Protein AF-0000000083322112 (afdb_homodimer)

Secondary structure (DSSP, 8-state):
----S-HHHHEEEEEE-HHHHHHHHHHHHHHHHHHTTT---EEEEETTTHHHHHHHHHHT--S--EEEEEEEEE-SSSSS--S-EEEEE---S--TT-EEEEEEEEESSSHHHHHHHHHHHHTT-SEEEEEEEEE--TT--S-----EEEEE--S--EEBTTB-BTTB-TT-SSEEEEPHHHHHHHH--/----S-HHHHEEEEEE-HHHHHHHHHHHHHHHHHHTTT---EEEEETTTHHHHHHHHHHT--S--EEEEEEEEE-SSSSS--S-EEEEE---S--TT-EEEEEEEEESSSHHHHHHHHHHHHTT-SEEEEEEEEE--TT--S-----EEEEE--S--EEBTTB-BTTB-TT-SSEEEEPHHHHHHHH--

InterPro domains:
  IPR000836 Phosphoribosyltransferase domain [PF00156] (18-165)
  IPR000836 Phosphoribosyltransferase domain [cd06223] (24-152)
  IPR005904 Hypoxanthine phosphoribosyl transferase [TIGR01203] (14-179)
  IPR029057 Phosphoribosyltransferase-like [G3DSA:3.40.50.2020] (2-189)
  IPR029057 Phosphoribosyltransferase-like [SSF53271] (11-183)
  IPR050408 Hypoxanthine-guanine phosphoribosyltransferase [PTHR43340] (6-183)

pLDDT: mean 91.1, std 14.71, range [27.58, 98.94]

Radius of gyration: 20.41 Å; Cα contacts (8 Å, |Δi|>4): 799; chains: 2; bounding box: 55×55×46 Å

Foldseek 3Di:
DCPPVPPVQWFPDFPWALVLLLVLLLVLQVVVLVVQPPFAAEEEEEPDQQPLSVVSNVVNHPDHYHYWYWYKDQDDDDPDSPLHIDTPGDTPDQQAQHHYEYEEAEDAQCSVVVVVQVVSVVSHHVYYAYEYAEYEDVNHNDPDDHPHYSDYDYPFDKAECRRHDVPDRPPHSGIGTTDPVNVVVVVVD/DCPPVDPVQWFPDFPWALVLLLVLLLVLQVVVLVVQPPFAAEEEEEPDQQPLSVVSNVVNHPDHYHYWYWYKDQDDDDPDSPLHIDTPGDTPDQQAQHHYEYEEAEDAQCSVVVVVQVVSVVSHHVYYAYEYAEYEDVNHNDPDDHPHYSDYDYPFDKAECRRHDVPDRPPHSGIGTTDPVNVVVVVVD

Solvent-accessible surface area (backbone atoms only — not comparable to full-atom values): 19947 Å² total; per-residue (Å²): 132,85,69,61,94,30,66,73,78,42,43,65,45,77,74,35,48,51,66,53,50,51,51,37,24,47,54,50,10,50,53,50,22,62,76,41,57,95,46,68,37,38,37,30,28,36,52,72,26,4,48,45,51,40,47,55,24,39,43,42,30,80,52,62,34,30,77,48,44,29,25,69,42,79,47,72,71,75,100,49,85,63,75,38,72,41,80,75,37,69,62,80,71,83,48,54,70,28,44,33,39,38,28,36,41,63,42,45,40,30,55,67,56,46,52,51,48,52,54,44,47,73,58,39,28,65,40,76,45,30,38,22,46,29,41,27,65,90,59,48,73,48,98,61,79,72,74,38,62,57,38,76,48,73,101,65,61,59,28,18,46,20,31,50,56,94,62,20,43,29,43,38,65,30,33,24,29,52,27,67,67,56,55,50,54,55,71,72,98,134,88,70,58,96,29,66,73,77,42,44,66,46,76,74,35,49,51,67,53,50,50,52,37,24,47,54,50,10,51,52,51,22,62,76,42,57,96,46,66,36,40,38,31,29,36,51,71,27,5,49,45,51,41,48,56,24,40,43,41,30,80,51,62,33,31,79,47,44,28,24,69,42,79,46,72,71,77,100,50,86,66,73,39,72,41,81,74,37,70,62,81,71,84,48,54,71,27,44,33,38,38,29,36,40,64,42,46,41,30,55,68,58,46,52,52,48,53,53,45,47,73,58,40,28,65,40,77,45,30,39,21,46,29,41,26,67,89,59,46,74,50,98,60,78,71,76,38,60,58,40,76,48,72,102,64,60,57,27,18,44,20,32,49,57,95,63,20,44,31,42,38,65,31,32,24,29,53,27,67,68,55,54,51,55,55,71,74,97

Organism: Lactobacillus gasseri (NCBI:txid1596)

Nearest PDB structures (foldseek):
  4rqb-assembly1_A  TM=9.508E-01  e=1.316E-24  Staphylococcus aureus subsp. aureus USA300_TCH1516
  3h83-assembly1_A  TM=9.398E-01  e=1.421E-23  Bacillus anthracis str. 'Ames Ancestor'
  2geb-assembly1_A  TM=9.514E-01  e=2.014E-23  Caldanaerobacter subterraneus subsp. tengcongensis
  3kb8-assembly1_A  TM=9.409E-01  e=3.813E-23  Bacillus anthracis str. 'Ames Ancestor'
  6d9q-assembly1_A  TM=9.432E-01  e=1.535E-22  Bacillus anthracis

Sequence (378 aa):
MQNSDNIDNIIDRVLFSQDDIEEICQRLGKQLTEDYAGKFPLVIGVLKGAVYFMTDLTRHMNVKMQNDFMDVSSYGDGFESSGKVRLDIDVQADVKDRDVLLVEDIVDTGHTLKFMKDLLNKRGAKSVKCCALLNKTERREDNVVVDYYGSKVENEFVVGYGLDYLNAYRNLPYVGVLKPEVIQANLNRMQNSDNIDNIIDRVLFSQDDIEEICQRLGKQLTEDYAGKFPLVIGVLKGAVYFMTDLTRHMNVKMQNDFMDVSSYGDGFESSGKVRLDIDVQADVKDRDVLLVEDIVDTGHTLKFMKDLLNKRGAKSVKCCALLNKTERREDNVVVDYYGSKVENEFVVGYGLDYLNAYRNLPYVGVLKPEVIQANLNR

Structure (mmCIF, N/CA/C/O backbone):
data_AF-0000000083322112-model_v1
#
loop_
_entity.id
_entity.type
_entity.pdbx_description
1 polymer 'Hypoxanthine phosphoribosyltransferase'
#
loop_
_atom_site.group_PDB
_atom_site.id
_atom_site.type_symbol
_atom_site.label_atom_id
_atom_site.label_alt_id
_atom_site.label_comp_id
_atom_site.label_asym_id
_atom_site.label_entity_id
_atom_site.label_seq_id
_atom_site.pdbx_PDB_ins_code
_atom_site.Cartn_x
_atom_site.Cartn_y
_atom_site.Cartn_z
_atom_site.occupancy
_atom_site.B_iso_or_equiv
_atom_site.auth_seq_id
_atom_site.auth_comp_id
_atom_site.auth_asym_id
_atom_site.auth_atom_id
_atom_site.pdbx_PDB_model_num
ATOM 1 N N . MET A 1 1 ? -8.906 -19.406 -24.703 1 27.58 1 MET A N 1
ATOM 2 C CA . MET A 1 1 ? -8.484 -19.719 -23.344 1 27.58 1 MET A CA 1
ATOM 3 C C . MET A 1 1 ? -9.461 -19.141 -22.312 1 27.58 1 MET A C 1
ATOM 5 O O . MET A 1 1 ? -9.797 -17.953 -22.375 1 27.58 1 MET A O 1
ATOM 9 N N . GLN A 1 2 ? -10.359 -19.891 -21.766 1 31.08 2 GLN A N 1
ATOM 10 C CA . GLN A 1 2 ? -11.617 -19.719 -21.047 1 31.08 2 GLN A CA 1
ATOM 11 C C . GLN A 1 2 ? -11.391 -18.953 -19.734 1 31.08 2 GLN A C 1
ATOM 13 O O . GLN A 1 2 ? -10.953 -19.531 -18.734 1 31.08 2 GLN A O 1
ATOM 18 N N . ASN A 1 3 ? -10.469 -18.016 -19.641 1 38.66 3 ASN A N 1
ATOM 19 C CA . ASN A 1 3 ? -10.188 -17.203 -18.469 1 38.66 3 ASN A CA 1
ATOM 20 C C . ASN A 1 3 ? -11.477 -16.812 -17.75 1 38.66 3 ASN A C 1
ATOM 22 O O . ASN A 1 3 ? -12.125 -15.828 -18.109 1 38.66 3 ASN A O 1
ATOM 26 N N . SER A 1 4 ? -12.312 -17.594 -17.438 1 38.5 4 SER A N 1
ATOM 27 C CA . SER A 1 4 ? -13.57 -17.656 -16.703 1 38.5 4 SER A CA 1
ATOM 28 C C . SER A 1 4 ? -13.516 -16.797 -15.445 1 38.5 4 SER A C 1
ATOM 30 O O . SER A 1 4 ? -14.547 -16.344 -14.945 1 38.5 4 SER A O 1
ATOM 32 N N . ASP A 1 5 ? -12.5 -16.938 -14.523 1 52 5 ASP A N 1
ATOM 33 C CA . ASP A 1 5 ? -12.969 -16.078 -13.445 1 52 5 ASP A CA 1
ATOM 34 C C . ASP A 1 5 ? -13.164 -14.641 -13.922 1 52 5 ASP A C 1
ATOM 36 O O . ASP A 1 5 ? -12.227 -13.844 -13.898 1 52 5 ASP A O 1
ATOM 40 N N . ASN A 1 6 ? -13.75 -14.562 -15.023 1 65.25 6 ASN A N 1
ATOM 41 C CA . ASN A 1 6 ? -14.039 -13.422 -15.883 1 65.25 6 ASN A CA 1
ATOM 42 C C . ASN A 1 6 ? -14.664 -12.273 -15.102 1 65.25 6 ASN A C 1
ATOM 44 O O . ASN A 1 6 ? -15.758 -12.414 -14.555 1 65.25 6 ASN A O 1
ATOM 48 N N . ILE A 1 7 ? -13.852 -11.422 -14.797 1 78.62 7 ILE A N 1
ATOM 49 C CA . ILE A 1 7 ? -14.289 -10.188 -14.156 1 78.62 7 ILE A CA 1
ATOM 50 C C . ILE A 1 7 ? -15.648 -9.773 -14.711 1 78.62 7 ILE A C 1
ATOM 52 O O . ILE A 1 7 ? -16.469 -9.211 -13.984 1 78.62 7 ILE A O 1
ATOM 56 N N . ASP A 1 8 ? -15.969 -10.18 -15.906 1 78.06 8 ASP A N 1
ATOM 57 C CA . ASP A 1 8 ? -17.234 -9.828 -16.547 1 78.06 8 ASP A CA 1
ATOM 58 C C . ASP A 1 8 ? -18.406 -10.539 -15.883 1 78.06 8 ASP A C 1
ATOM 60 O O . ASP A 1 8 ? -19.547 -10.086 -15.969 1 78.06 8 ASP A O 1
ATOM 64 N N . ASN A 1 9 ? -18.047 -11.602 -15.273 1 84.75 9 ASN A N 1
ATOM 65 C CA . ASN A 1 9 ? -19.109 -12.398 -14.664 1 84.75 9 ASN A CA 1
ATOM 66 C C . ASN A 1 9 ? -19.531 -11.836 -13.305 1 84.75 9 ASN A C 1
ATOM 68 O O . ASN A 1 9 ? -20.594 -12.172 -12.789 1 84.75 9 ASN A O 1
ATOM 72 N N . ILE A 1 10 ? -18.75 -10.961 -12.82 1 89.44 10 ILE A N 1
ATOM 73 C CA . ILE A 1 10 ? -19.094 -10.562 -11.461 1 89.44 10 ILE A CA 1
ATOM 74 C C . ILE A 1 10 ? -19.438 -9.07 -11.43 1 89.44 10 ILE A C 1
ATOM 76 O O . ILE A 1 10 ? -20.094 -8.602 -10.508 1 89.44 10 ILE A O 1
ATOM 80 N N . ILE A 1 11 ? -19.062 -8.32 -12.398 1 94.5 11 ILE A N 1
ATOM 81 C CA . ILE A 1 11 ? -19.219 -6.875 -12.398 1 94.5 11 ILE A CA 1
ATOM 82 C C . ILE A 1 11 ? -20.469 -6.496 -13.188 1 94.5 11 ILE A C 1
ATOM 84 O O . ILE A 1 11 ? -20.641 -6.926 -14.328 1 94.5 11 ILE A O 1
ATOM 88 N N . ASP A 1 12 ? -21.344 -5.746 -12.641 1 95.44 12 ASP A N 1
ATOM 89 C CA . ASP A 1 12 ? -22.547 -5.227 -13.289 1 95.44 12 ASP A CA 1
ATOM 90 C C . ASP A 1 12 ? -22.219 -4.016 -14.164 1 95.44 12 ASP A C 1
ATOM 92 O O . ASP A 1 12 ? -22.625 -3.953 -15.328 1 95.44 12 ASP A O 1
ATOM 96 N N . ARG A 1 13 ? -21.453 -3.051 -13.586 1 96.31 13 ARG A N 1
ATOM 97 C CA . ARG A 1 13 ? -21.031 -1.833 -14.273 1 96.31 13 ARG A CA 1
ATOM 98 C C . ARG A 1 13 ? -19.844 -1.189 -13.586 1 96.31 13 ARG A C 1
ATOM 100 O O . ARG A 1 13 ? -19.594 -1.436 -12.406 1 96.31 13 ARG A O 1
ATOM 107 N N . VAL A 1 14 ? -19.172 -0.369 -14.383 1 97.25 14 VAL A N 1
ATOM 108 C CA . VAL A 1 14 ? -18.109 0.448 -13.828 1 97.25 14 VAL A CA 1
ATOM 109 C C . VAL A 1 14 ? -18.688 1.702 -13.18 1 97.25 14 VAL A C 1
ATOM 111 O O . VAL A 1 14 ? -19.422 2.455 -13.828 1 97.25 14 VAL A O 1
ATOM 114 N N . LEU A 1 15 ? -18.484 1.872 -11.891 1 97.31 15 LEU A N 1
ATOM 115 C CA . LEU A 1 15 ? -18.953 3.053 -11.172 1 97.31 15 LEU A CA 1
ATOM 116 C C . LEU A 1 15 ? -17.953 4.203 -11.305 1 97.31 15 LEU A C 1
ATOM 118 O O . LEU A 1 15 ? -18.359 5.34 -11.57 1 97.31 15 LEU A O 1
ATOM 122 N N . PHE A 1 16 ? -16.641 4 -11.094 1 98.19 16 PHE A N 1
ATOM 123 C CA . PHE A 1 16 ? -15.555 4.941 -11.305 1 98.19 16 PHE A CA 1
ATOM 124 C C . PHE A 1 16 ? -14.477 4.32 -12.188 1 98.19 16 PHE A C 1
ATOM 126 O O . PHE A 1 16 ? -13.891 3.293 -11.828 1 98.19 16 PHE A O 1
ATOM 133 N N . SER A 1 17 ? -14.188 4.961 -13.312 1 98.31 17 SER A N 1
ATOM 134 C CA . SER A 1 17 ? -13.117 4.539 -14.203 1 98.31 17 SER A CA 1
ATOM 135 C C . SER A 1 17 ? -11.75 4.941 -13.656 1 98.31 17 SER A C 1
ATOM 137 O O . SER A 1 17 ? -11.664 5.676 -12.672 1 98.31 17 SER A O 1
ATOM 139 N N . GLN A 1 18 ? -10.711 4.441 -14.305 1 97.94 18 GLN A N 1
ATOM 140 C CA . GLN A 1 18 ? -9.359 4.859 -13.945 1 97.94 18 GLN A CA 1
ATOM 141 C C . GLN A 1 18 ? -9.211 6.375 -14.047 1 97.94 18 GLN A C 1
ATOM 143 O O . GLN A 1 18 ? -8.57 7 -13.188 1 97.94 18 GLN A O 1
ATOM 148 N N . ASP A 1 19 ? -9.805 6.934 -15.07 1 98.38 19 ASP A N 1
ATOM 149 C CA . ASP A 1 19 ? -9.742 8.375 -15.266 1 98.38 19 ASP A CA 1
ATOM 150 C C . ASP A 1 19 ? -10.492 9.117 -14.164 1 98.38 19 ASP A C 1
ATOM 152 O O . ASP A 1 19 ? -10.031 10.148 -13.672 1 98.38 19 ASP A O 1
ATOM 156 N N . ASP A 1 20 ? -11.68 8.617 -13.805 1 98.62 20 ASP A N 1
ATOM 157 C CA . ASP A 1 20 ? -12.438 9.203 -12.703 1 98.62 20 ASP A CA 1
ATOM 158 C C . ASP A 1 20 ? -11.617 9.227 -11.422 1 98.62 20 ASP A C 1
ATOM 160 O O . ASP A 1 20 ? -11.578 10.242 -10.719 1 98.62 20 ASP A O 1
ATOM 164 N N . ILE A 1 21 ? -10.977 8.141 -11.141 1 98.75 21 ILE A N 1
ATOM 165 C CA . ILE A 1 21 ? -10.195 7.984 -9.914 1 98.75 21 ILE A CA 1
ATOM 166 C C . ILE A 1 21 ? -9 8.938 -9.945 1 98.75 21 ILE A C 1
ATOM 168 O O . ILE A 1 21 ? -8.688 9.57 -8.93 1 98.75 21 ILE A O 1
ATOM 172 N N . GLU A 1 22 ? -8.375 9.016 -11.094 1 98.44 22 GLU A N 1
ATOM 173 C CA . GLU A 1 22 ? -7.262 9.945 -11.258 1 98.44 22 GLU A CA 1
ATOM 174 C C . GLU A 1 22 ? -7.699 11.383 -10.977 1 98.44 22 GLU A C 1
ATOM 176 O O . GLU A 1 22 ? -6.996 12.125 -10.281 1 98.44 22 GLU A O 1
ATOM 181 N N . GLU A 1 23 ? -8.828 11.773 -11.469 1 98.81 23 GLU A N 1
ATOM 182 C CA . GLU A 1 23 ? -9.352 13.117 -11.234 1 98.81 23 GLU A CA 1
ATOM 183 C C . GLU A 1 23 ? -9.625 13.352 -9.75 1 98.81 23 GLU A C 1
ATOM 185 O O . GLU A 1 23 ? -9.359 14.43 -9.227 1 98.81 23 GLU A O 1
ATOM 190 N N . ILE A 1 24 ? -10.188 12.367 -9.156 1 98.88 24 ILE A N 1
ATOM 191 C CA . ILE A 1 24 ? -10.453 12.438 -7.723 1 98.88 24 ILE A CA 1
ATOM 192 C C . ILE A 1 24 ? -9.148 12.648 -6.957 1 98.88 24 ILE A C 1
ATOM 194 O O . ILE A 1 24 ? -9.062 13.516 -6.09 1 98.88 24 ILE A O 1
ATOM 198 N N . CYS A 1 25 ? -8.125 11.883 -7.25 1 98.88 25 CYS A N 1
ATOM 199 C CA . CYS A 1 25 ? -6.84 11.961 -6.566 1 98.88 25 CYS A CA 1
ATOM 200 C C . CYS A 1 25 ? -6.18 13.32 -6.797 1 98.88 25 CYS A C 1
ATOM 202 O O . CYS A 1 25 ? -5.566 13.883 -5.887 1 98.88 25 CYS A O 1
ATOM 204 N N . GLN A 1 26 ? -6.328 13.836 -8.016 1 98.75 26 GLN A N 1
ATOM 205 C CA . GLN A 1 26 ? -5.781 15.156 -8.32 1 98.75 26 GLN A CA 1
ATOM 206 C C . GLN A 1 26 ? -6.461 16.234 -7.484 1 98.75 26 GLN A C 1
ATOM 208 O O . GLN A 1 26 ? -5.789 17.094 -6.895 1 98.75 26 GLN A O 1
ATOM 213 N N . ARG A 1 27 ? -7.758 16.188 -7.441 1 98.88 27 ARG A N 1
ATOM 214 C CA . ARG A 1 27 ? -8.531 17.172 -6.684 1 98.88 27 ARG A CA 1
ATOM 215 C C . ARG A 1 27 ? -8.18 17.125 -5.203 1 98.88 27 ARG A C 1
ATOM 217 O O . ARG A 1 27 ? -7.84 18.141 -4.602 1 98.88 27 ARG A O 1
ATOM 224 N N . LEU A 1 28 ? -8.211 15.945 -4.629 1 98.94 28 LEU A N 1
ATOM 225 C CA . LEU A 1 28 ? -7.926 15.766 -3.211 1 98.94 28 LEU A CA 1
ATOM 226 C C . LEU A 1 28 ? -6.465 16.078 -2.908 1 98.94 28 LEU A C 1
ATOM 228 O O . LEU A 1 28 ? -6.156 16.672 -1.873 1 98.94 28 LEU A O 1
ATOM 232 N N . GLY A 1 29 ? -5.586 15.617 -3.791 1 98.75 29 GLY A N 1
ATOM 233 C CA . GLY A 1 29 ? -4.172 15.914 -3.617 1 98.75 29 GLY A CA 1
ATOM 234 C C . GLY A 1 29 ? -3.875 17.391 -3.523 1 98.75 29 GLY A C 1
ATOM 235 O O . GLY A 1 29 ? -3.062 17.812 -2.697 1 98.75 29 GLY A O 1
ATOM 236 N N . LYS A 1 30 ? -4.504 18.156 -4.379 1 98.56 30 LYS A N 1
ATOM 237 C CA . LYS A 1 30 ? -4.348 19.609 -4.359 1 98.56 30 LYS A CA 1
ATOM 238 C C . LYS A 1 30 ? -4.855 20.203 -3.047 1 98.56 30 LYS A C 1
ATOM 240 O O . LYS A 1 30 ? -4.184 21.031 -2.432 1 98.56 30 LYS A O 1
ATOM 245 N N . GLN A 1 31 ? -6.012 19.766 -2.617 1 98.81 31 GLN A N 1
ATOM 246 C CA . GLN A 1 31 ? -6.594 20.25 -1.367 1 98.81 31 GLN A CA 1
ATOM 247 C C . GLN A 1 31 ? -5.695 19.922 -0.179 1 98.81 31 GLN A C 1
ATOM 249 O O . GLN A 1 31 ? -5.43 20.781 0.663 1 98.81 31 GLN A O 1
ATOM 254 N N . LEU A 1 32 ? -5.23 18.703 -0.115 1 98.88 32 LEU A N 1
ATOM 255 C CA . LEU A 1 32 ? -4.41 18.25 1.004 1 98.88 32 LEU A CA 1
ATOM 256 C C . LEU A 1 32 ? -3.035 18.906 0.976 1 98.88 32 LEU A C 1
ATOM 258 O O . LEU A 1 32 ? -2.438 19.156 2.025 1 98.88 32 LEU A O 1
ATOM 262 N N . THR A 1 33 ? -2.5 19.203 -0.268 1 98.56 33 THR A N 1
ATOM 263 C CA . THR A 1 33 ? -1.265 19.969 -0.392 1 98.56 33 THR A CA 1
ATOM 264 C C . THR A 1 33 ? -1.392 21.328 0.309 1 98.56 33 THR A C 1
ATOM 266 O O . THR A 1 33 ? -0.501 21.719 1.06 1 98.56 33 THR A O 1
ATOM 269 N N . GLU A 1 34 ? -2.484 21.953 0.079 1 98.5 34 GLU A N 1
ATOM 270 C CA . GLU A 1 34 ? -2.73 23.266 0.684 1 98.5 34 GLU A CA 1
ATOM 271 C C . GLU A 1 34 ? -2.914 23.141 2.195 1 98.5 34 GLU A C 1
ATOM 273 O O . GLU A 1 34 ? -2.312 23.891 2.959 1 98.5 34 GLU A O 1
ATOM 278 N N . ASP A 1 35 ? -3.697 22.219 2.652 1 98.62 35 ASP A N 1
ATOM 279 C CA . ASP A 1 35 ? -4.07 22.094 4.059 1 98.62 35 ASP A CA 1
ATOM 280 C C . ASP A 1 35 ? -2.871 21.688 4.91 1 98.62 35 ASP A C 1
ATOM 282 O O . ASP A 1 35 ? -2.795 22.047 6.09 1 98.62 35 ASP A O 1
ATOM 286 N N . TYR A 1 36 ? -1.938 20.938 4.297 1 98.38 36 TYR A N 1
ATOM 287 C CA . TYR A 1 36 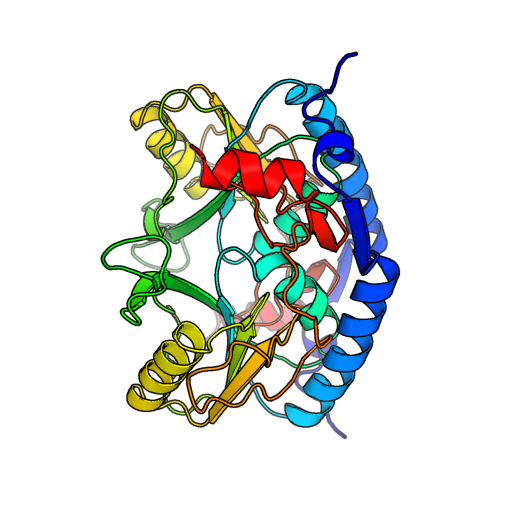? -0.809 20.438 5.078 1 98.38 36 TYR A CA 1
ATOM 288 C C . TYR A 1 36 ? 0.478 21.156 4.695 1 98.38 36 TYR A C 1
ATOM 290 O O . TYR A 1 36 ? 1.575 20.688 5.004 1 98.38 36 TYR A O 1
ATOM 298 N N . ALA A 1 37 ? 0.353 22.281 3.953 1 96.88 37 ALA A N 1
ATOM 299 C CA . ALA A 1 37 ? 1.52 23.078 3.59 1 96.88 37 ALA A CA 1
ATOM 300 C C . ALA A 1 37 ? 2.322 23.469 4.828 1 96.88 37 ALA A C 1
ATOM 302 O O . ALA A 1 37 ? 1.759 23.938 5.82 1 96.88 37 ALA A O 1
ATOM 303 N N . GLY A 1 38 ? 3.66 23.203 4.789 1 95.25 38 GLY A N 1
ATOM 304 C CA . GLY A 1 38 ? 4.547 23.578 5.875 1 95.25 38 GLY A CA 1
ATOM 305 C C . GLY A 1 38 ? 4.496 22.625 7.051 1 95.25 38 GLY A C 1
ATOM 306 O O . GLY A 1 38 ? 5.145 22.859 8.078 1 95.25 38 GLY A O 1
ATOM 307 N N . LYS A 1 39 ? 3.766 21.578 6.945 1 97.12 39 LYS A N 1
ATOM 308 C CA . LYS A 1 39 ? 3.668 20.578 7.992 1 97.12 39 LYS A CA 1
ATOM 309 C C . LYS A 1 39 ? 4.387 19.297 7.59 1 97.12 39 LYS A C 1
ATOM 311 O O . LYS A 1 39 ? 5.035 19.234 6.543 1 97.12 39 LYS A O 1
ATOM 316 N N . PHE A 1 40 ? 4.457 18.328 8.477 1 97.62 40 PHE A N 1
ATOM 317 C CA . PHE A 1 40 ? 5 17 8.242 1 97.62 40 PHE A CA 1
ATOM 318 C C . PHE A 1 40 ? 4.027 15.922 8.719 1 97.62 40 PHE A C 1
ATOM 320 O O . PHE A 1 40 ? 4.254 15.289 9.75 1 97.62 40 PHE A O 1
ATOM 327 N N . PRO A 1 41 ? 2.984 15.781 7.926 1 98.75 41 PRO A N 1
ATOM 328 C CA . PRO A 1 41 ? 1.933 14.867 8.383 1 98.75 41 PRO A CA 1
ATOM 329 C C . PRO A 1 41 ? 2.369 13.406 8.359 1 98.75 41 PRO A C 1
ATOM 331 O O . PRO A 1 41 ? 3.275 13.039 7.605 1 98.75 41 PRO A O 1
ATOM 334 N N . LEU A 1 42 ? 1.815 12.648 9.289 1 98.88 42 LEU A N 1
ATOM 335 C CA . LEU A 1 42 ? 1.834 11.188 9.234 1 98.88 42 LEU A CA 1
ATOM 336 C C . LEU A 1 42 ? 0.601 10.656 8.516 1 98.88 42 LEU A C 1
ATOM 338 O O . LEU A 1 42 ? -0.521 10.797 9.008 1 98.88 42 LEU A O 1
ATOM 342 N N . VAL A 1 43 ? 0.815 10.141 7.305 1 98.94 43 VAL A N 1
ATOM 343 C CA . VAL A 1 43 ? -0.279 9.602 6.504 1 98.94 43 VAL A CA 1
ATOM 344 C C . VAL A 1 43 ? -0.373 8.086 6.707 1 98.94 43 VAL A C 1
ATOM 346 O O . VAL A 1 43 ? 0.57 7.355 6.402 1 98.94 43 VAL A O 1
ATOM 349 N N . ILE A 1 44 ? -1.506 7.621 7.223 1 98.88 44 ILE A N 1
ATOM 350 C CA . ILE A 1 44 ? -1.68 6.219 7.574 1 98.88 44 ILE A CA 1
ATOM 351 C C . ILE A 1 44 ? -2.713 5.578 6.648 1 98.88 44 ILE A C 1
ATOM 353 O O . ILE A 1 44 ? -3.881 5.973 6.645 1 98.88 44 ILE A O 1
ATOM 357 N N . GLY A 1 45 ? -2.264 4.652 5.863 1 98.75 45 GLY A N 1
ATOM 358 C CA . GLY A 1 45 ? -3.178 3.869 5.047 1 98.75 45 GLY A CA 1
ATOM 359 C C . GLY A 1 45 ? -3.82 2.723 5.801 1 98.75 45 GLY A C 1
ATOM 360 O O . GLY A 1 45 ? -3.135 1.963 6.488 1 98.75 45 GLY A O 1
ATOM 361 N N . VAL A 1 46 ? -5.086 2.551 5.723 1 98.19 46 VAL A N 1
ATOM 362 C CA . VAL A 1 46 ? -5.793 1.465 6.395 1 98.19 46 VAL A CA 1
ATOM 363 C C . VAL A 1 46 ? -5.828 0.234 5.488 1 98.19 46 VAL A C 1
ATOM 365 O O . VAL A 1 46 ? -6.594 0.186 4.527 1 98.19 46 VAL A O 1
ATOM 368 N N . LEU A 1 47 ? -4.973 -0.715 5.801 1 97.12 47 LEU A N 1
ATOM 369 C CA . LEU A 1 47 ? -4.84 -1.941 5.02 1 97.12 47 LEU A CA 1
ATOM 370 C C . LEU A 1 47 ? -6.141 -2.732 5.027 1 97.12 47 LEU A C 1
ATOM 372 O O . LEU A 1 47 ? -6.895 -2.691 6 1 97.12 47 LEU A O 1
ATOM 376 N N . LYS A 1 48 ? -6.504 -3.389 4.027 1 96.94 48 LYS A N 1
ATOM 377 C CA . LYS A 1 48 ? -5.734 -3.564 2.799 1 96.94 48 LYS A CA 1
ATOM 378 C C . LYS A 1 48 ? -6.289 -2.695 1.673 1 96.94 48 LYS A C 1
ATOM 380 O O . LYS A 1 48 ? -5.562 -2.338 0.744 1 96.94 48 LYS A O 1
ATOM 385 N N . GLY A 1 49 ? -7.492 -2.27 1.879 1 97.31 49 GLY A N 1
ATOM 386 C CA . GLY A 1 49 ? -8.25 -1.694 0.777 1 97.31 49 GLY A CA 1
ATOM 387 C C . GLY A 1 49 ? -7.758 -0.317 0.371 1 97.31 49 GLY A C 1
ATOM 388 O O . GLY A 1 49 ? -7.875 0.069 -0.793 1 97.31 49 GLY 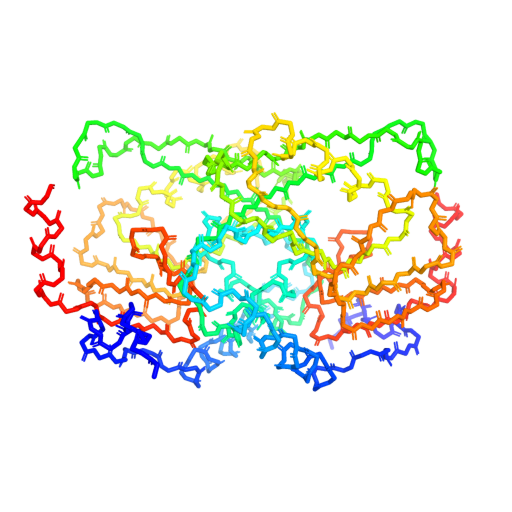A O 1
ATOM 389 N N . ALA A 1 50 ? -7.188 0.35 1.227 1 98.38 50 ALA A N 1
ATOM 390 C CA . ALA A 1 50 ? -6.91 1.766 0.998 1 98.38 50 ALA A CA 1
ATOM 391 C C . ALA A 1 50 ? -5.598 1.953 0.244 1 98.38 50 ALA A C 1
ATOM 393 O O . ALA A 1 50 ? -5.281 3.059 -0.2 1 98.38 50 ALA A O 1
ATOM 394 N N . VAL A 1 51 ? -4.836 0.899 0.023 1 98.69 51 VAL A N 1
ATOM 395 C CA . VAL A 1 51 ? -3.457 1.057 -0.434 1 98.69 51 VAL A CA 1
ATOM 396 C C . VAL A 1 51 ? -3.445 1.639 -1.846 1 98.69 51 VAL A C 1
ATOM 398 O O . VAL A 1 51 ? -2.6 2.475 -2.172 1 98.69 51 VAL A O 1
ATOM 401 N N . TYR A 1 52 ? -4.367 1.209 -2.729 1 98.81 52 TYR A N 1
ATOM 402 C CA . TYR A 1 52 ? -4.414 1.73 -4.09 1 98.81 52 TYR A CA 1
ATOM 403 C C . TYR A 1 52 ? -4.734 3.221 -4.09 1 98.81 52 TYR A C 1
ATOM 405 O O . TYR A 1 52 ? -4.059 4.004 -4.766 1 98.81 52 TYR A O 1
ATOM 413 N N . PHE A 1 53 ? -5.707 3.539 -3.283 1 98.94 53 PHE A N 1
ATOM 414 C CA . PHE A 1 53 ? -6.109 4.938 -3.174 1 98.94 53 PHE A CA 1
ATOM 415 C C . PHE A 1 53 ? -5.008 5.766 -2.521 1 98.94 53 PHE A C 1
ATOM 417 O O . PHE A 1 53 ? -4.695 6.867 -2.984 1 98.94 53 PHE A O 1
ATOM 424 N N . MET A 1 54 ? -4.414 5.293 -1.466 1 98.88 54 MET A N 1
ATOM 425 C CA . MET A 1 54 ? -3.383 6.027 -0.734 1 98.88 54 MET A CA 1
ATOM 426 C C . MET A 1 54 ? -2.207 6.367 -1.644 1 98.88 54 MET A C 1
ATOM 428 O O . MET A 1 54 ? -1.726 7.5 -1.644 1 98.88 54 MET A O 1
ATOM 432 N N . THR A 1 55 ? -1.722 5.379 -2.4 1 98.81 55 THR A N 1
ATOM 433 C CA . THR A 1 55 ? -0.536 5.605 -3.219 1 98.81 55 THR A CA 1
ATOM 434 C C . THR A 1 55 ? -0.835 6.602 -4.336 1 98.81 55 THR A C 1
ATOM 436 O O . THR A 1 55 ? -0.036 7.504 -4.605 1 98.81 55 THR A O 1
ATOM 439 N N . ASP A 1 56 ? -1.99 6.477 -4.988 1 98.75 56 ASP A N 1
ATOM 440 C CA . ASP A 1 56 ? -2.359 7.438 -6.023 1 98.75 56 ASP A CA 1
ATOM 441 C C . ASP A 1 56 ? -2.551 8.836 -5.434 1 98.75 56 ASP A C 1
ATOM 443 O O . ASP A 1 56 ? -2.088 9.82 -6.008 1 98.75 56 ASP A O 1
ATOM 447 N N . LEU A 1 57 ? -3.211 8.883 -4.309 1 98.88 57 LEU A N 1
ATOM 448 C CA . LEU A 1 57 ? -3.504 10.156 -3.664 1 98.88 57 LEU A CA 1
ATOM 449 C C . LEU A 1 57 ? -2.217 10.875 -3.275 1 98.88 57 LEU A C 1
ATOM 451 O O . LEU A 1 57 ? -2.025 12.047 -3.619 1 98.88 57 LEU A O 1
ATOM 455 N N . THR A 1 58 ? -1.345 10.195 -2.564 1 98.81 58 THR A N 1
ATOM 456 C CA . THR A 1 58 ? -0.189 10.844 -1.956 1 98.81 58 THR A CA 1
ATOM 457 C C . THR A 1 58 ? 0.805 11.289 -3.023 1 98.81 58 THR A C 1
ATOM 459 O O . THR A 1 58 ? 1.57 12.234 -2.811 1 98.81 58 THR A O 1
ATOM 462 N N . ARG A 1 59 ? 0.771 10.703 -4.199 1 98 59 ARG A N 1
ATOM 463 C CA . ARG A 1 59 ? 1.637 11.133 -5.289 1 98 59 ARG A CA 1
ATOM 464 C C . ARG A 1 59 ? 1.197 12.492 -5.828 1 98 59 ARG A C 1
ATOM 466 O O . ARG A 1 59 ? 1.971 13.18 -6.496 1 98 59 ARG A O 1
ATOM 473 N N . HIS A 1 60 ? -0.015 12.812 -5.555 1 98.38 60 HIS A N 1
ATOM 474 C CA . HIS A 1 60 ? -0.521 14.109 -5.973 1 98.38 60 HIS A CA 1
ATOM 475 C C . HIS A 1 60 ? -0.403 15.133 -4.848 1 98.38 60 HIS A C 1
ATOM 477 O O . HIS A 1 60 ? -0.769 16.297 -5.023 1 98.38 60 HIS A O 1
ATOM 483 N N . MET A 1 61 ? 0.068 14.719 -3.664 1 98.12 61 MET A N 1
ATOM 484 C CA . MET A 1 61 ? 0.31 15.633 -2.551 1 98.12 61 MET A CA 1
ATOM 485 C C . MET A 1 61 ? 1.732 16.188 -2.598 1 98.12 61 MET A C 1
ATOM 487 O O . MET A 1 61 ? 2.695 15.438 -2.395 1 98.12 61 MET A O 1
ATOM 491 N N . ASN A 1 62 ? 1.85 17.438 -2.832 1 96 62 ASN A N 1
ATOM 492 C CA . ASN A 1 62 ? 3.154 18.094 -2.787 1 96 62 ASN A CA 1
ATOM 493 C C . ASN A 1 62 ? 3.512 18.531 -1.372 1 96 62 ASN A C 1
ATOM 495 O O . ASN A 1 62 ? 3.609 19.734 -1.1 1 96 62 ASN A O 1
ATOM 499 N N . VAL A 1 63 ? 3.705 17.578 -0.468 1 96.25 63 VAL A N 1
ATOM 500 C CA . VAL A 1 63 ? 3.969 17.766 0.955 1 96.25 63 VAL A CA 1
ATOM 501 C C . VAL A 1 63 ? 4.961 16.703 1.439 1 96.25 63 VAL A C 1
ATOM 503 O O . VAL A 1 63 ? 4.844 15.531 1.086 1 96.25 63 VAL A O 1
ATOM 506 N N . LYS A 1 64 ? 6.059 17.141 2.109 1 96.25 64 LYS A N 1
ATOM 507 C CA . LYS A 1 64 ? 6.879 16.172 2.834 1 96.25 64 LYS A CA 1
ATOM 508 C C . LYS A 1 64 ? 6.055 15.422 3.881 1 96.25 64 LYS A C 1
ATOM 510 O O . LYS A 1 64 ? 5.348 16.047 4.676 1 96.25 64 LYS A O 1
ATOM 515 N N . MET A 1 65 ? 6.117 14.07 3.854 1 98.25 65 MET A N 1
ATOM 516 C CA . MET A 1 65 ? 5.258 13.297 4.746 1 98.25 65 MET A CA 1
ATOM 517 C C . MET A 1 65 ? 5.922 11.984 5.141 1 98.25 65 MET A C 1
ATOM 519 O O . MET A 1 65 ? 6.902 11.57 4.523 1 98.25 65 MET A O 1
ATOM 523 N N . GLN A 1 66 ? 5.484 11.438 6.223 1 98.44 66 GLN A N 1
ATOM 524 C CA . GLN A 1 66 ? 5.777 10.062 6.598 1 98.44 66 GLN A CA 1
ATOM 525 C C . GLN A 1 66 ? 4.57 9.156 6.352 1 98.44 66 GLN A C 1
ATOM 527 O O . GLN A 1 66 ? 3.436 9.539 6.641 1 98.44 66 GLN A O 1
ATOM 532 N N . ASN A 1 67 ? 4.805 8 5.727 1 98.62 67 ASN A N 1
ATOM 533 C CA . ASN A 1 67 ? 3.748 7.02 5.488 1 98.62 67 ASN A CA 1
ATOM 534 C C . ASN A 1 67 ? 3.799 5.883 6.504 1 98.62 67 ASN A C 1
ATOM 536 O O . ASN A 1 67 ? 4.883 5.449 6.906 1 98.62 67 ASN A O 1
ATOM 540 N N . ASP A 1 68 ? 2.688 5.418 6.906 1 98.62 68 ASP A N 1
ATOM 541 C CA . ASP A 1 68 ? 2.551 4.238 7.754 1 98.62 68 ASP A CA 1
ATOM 542 C C . ASP A 1 68 ? 1.236 3.514 7.48 1 98.62 68 ASP A C 1
ATOM 544 O O . ASP A 1 68 ? 0.475 3.91 6.594 1 98.62 68 ASP A O 1
ATOM 548 N N . PHE A 1 69 ? 1.045 2.404 8.164 1 98.62 69 PHE A N 1
ATOM 549 C CA . PHE A 1 69 ? -0.117 1.571 7.871 1 98.62 69 PHE A CA 1
ATOM 550 C C . PHE A 1 69 ? -0.715 1.012 9.156 1 98.62 69 PHE A C 1
ATOM 552 O O . PHE A 1 69 ? -0.01 0.841 10.156 1 98.62 69 PHE A O 1
ATOM 559 N N . MET A 1 70 ? -1.936 0.752 9.109 1 98.06 70 MET A N 1
ATOM 560 C CA . MET A 1 70 ? -2.621 0.003 10.156 1 98.06 70 MET A CA 1
ATOM 561 C C . MET A 1 70 ? -3.719 -0.877 9.57 1 98.06 70 MET A C 1
ATOM 563 O O . MET A 1 70 ? -4.09 -0.717 8.406 1 98.06 70 MET A O 1
ATOM 567 N N . ASP A 1 71 ? -4.105 -1.848 10.312 1 97.31 71 ASP A N 1
ATOM 568 C CA . ASP A 1 71 ? -5.195 -2.736 9.922 1 97.31 71 ASP A CA 1
ATOM 569 C C . ASP A 1 71 ? -6.137 -3 11.094 1 97.31 71 ASP A C 1
ATOM 571 O O . ASP A 1 71 ? -5.695 -3.332 12.195 1 97.31 71 ASP A O 1
ATOM 575 N N . VAL A 1 72 ? -7.371 -2.75 10.844 1 94.69 72 VAL A N 1
ATOM 576 C CA . VAL A 1 72 ? -8.43 -2.924 11.828 1 94.69 72 VAL A CA 1
ATOM 577 C C . VAL A 1 72 ? -9.516 -3.842 11.266 1 94.69 72 VAL A C 1
ATOM 579 O O . VAL A 1 72 ? -9.891 -3.725 10.102 1 94.69 72 VAL A O 1
ATOM 582 N N . SER A 1 73 ? -9.938 -4.766 12.062 1 89.81 73 SER A N 1
ATOM 583 C CA . SER A 1 73 ? -11 -5.672 11.641 1 89.81 73 SER A CA 1
ATOM 584 C C . SER A 1 73 ? -12.164 -5.656 12.617 1 89.81 73 SER A C 1
ATOM 586 O O . SER A 1 73 ? -11.984 -5.355 13.805 1 89.81 73 SER A O 1
ATOM 588 N N . SER A 1 74 ? -13.266 -5.902 12.047 1 80.81 74 SER A N 1
ATOM 589 C CA . SER A 1 74 ? -14.438 -6.055 12.914 1 80.81 74 SER A CA 1
ATOM 590 C C . SER A 1 74 ? -14.492 -7.453 13.516 1 80.81 74 SER A C 1
ATOM 592 O O . SER A 1 74 ? -14.117 -8.438 12.875 1 80.81 74 SER A O 1
ATOM 594 N N . TYR A 1 75 ? -14.477 -7.527 14.859 1 68.75 75 TYR A N 1
ATOM 595 C CA . TYR A 1 75 ? -14.648 -8.836 15.477 1 68.75 75 TYR A CA 1
ATOM 596 C C . TYR A 1 75 ? -15.984 -8.922 16.203 1 68.75 75 TYR A C 1
ATOM 598 O O . TYR A 1 75 ? -16.547 -7.902 16.609 1 68.75 75 TYR A O 1
ATOM 606 N N . GLY A 1 76 ? -16.578 -10.086 16.344 1 58.31 76 GLY A N 1
ATOM 607 C CA . GLY A 1 76 ? -17.859 -10.398 16.953 1 58.31 76 GLY A CA 1
ATOM 608 C C . GLY A 1 76 ? -18.766 -11.195 16.031 1 58.31 76 GLY A C 1
ATOM 609 O O . GLY A 1 76 ? -18.391 -11.516 14.898 1 58.31 76 GLY A O 1
ATOM 610 N N . ASP A 1 77 ? -19.938 -11.469 16.609 1 45.59 77 ASP A N 1
ATOM 611 C CA . ASP A 1 77 ? -20.938 -12.398 16.094 1 45.59 77 ASP A CA 1
ATOM 612 C C . ASP A 1 77 ? -21.484 -11.922 14.758 1 45.59 77 ASP A C 1
ATOM 614 O O . ASP A 1 77 ? -21.594 -10.719 14.516 1 45.59 77 ASP A O 1
ATOM 618 N N . GLY A 1 78 ? -21.859 -12.43 13.508 1 45.47 78 GLY A N 1
ATOM 619 C CA . GLY A 1 78 ? -22.531 -12.57 12.219 1 45.47 78 GLY A CA 1
ATOM 620 C C . GLY A 1 78 ? -22.234 -11.43 11.266 1 45.47 78 GLY A C 1
ATOM 621 O O . GLY A 1 78 ? -21.297 -10.656 11.492 1 45.47 78 GLY A O 1
ATOM 622 N N . PHE A 1 79 ? -22.875 -11.32 10.016 1 46.38 79 PHE A N 1
ATOM 623 C CA . PHE A 1 79 ? -22.984 -10.414 8.875 1 46.38 79 PHE A CA 1
ATOM 624 C C . PHE A 1 79 ? -23.141 -8.969 9.344 1 46.38 79 PHE A C 1
ATOM 626 O O . PHE A 1 79 ? -23.078 -8.039 8.531 1 46.38 79 PHE A O 1
ATOM 633 N N . GLU A 1 80 ? -23.453 -8.883 10.695 1 46.91 80 GLU A N 1
ATOM 634 C CA . GLU A 1 80 ? -23.75 -7.527 11.148 1 46.91 80 GLU A CA 1
ATOM 635 C C . GLU A 1 80 ? -22.578 -6.926 11.914 1 46.91 80 GLU A C 1
ATOM 637 O O . GLU A 1 80 ? -21.953 -7.602 12.734 1 46.91 80 GLU A O 1
ATOM 642 N N . SER A 1 81 ? -21.906 -5.941 11.43 1 55.16 81 SER A N 1
ATOM 643 C CA . SER A 1 81 ? -20.891 -5.176 12.148 1 55.16 81 SER A CA 1
ATOM 644 C C . SER A 1 81 ? -21.234 -5.07 13.633 1 55.16 81 SER A C 1
ATOM 646 O O . SER A 1 81 ? -22.328 -4.645 13.992 1 55.16 81 SER A O 1
ATOM 648 N N . SER A 1 82 ? -20.828 -6.023 14.57 1 55.88 82 SER A N 1
ATOM 649 C CA . SER A 1 82 ? -21.109 -6.043 16 1 55.88 82 SER A CA 1
ATOM 650 C C . SER A 1 82 ? -20.672 -4.75 16.672 1 55.88 82 SER A C 1
ATOM 652 O O . SER A 1 82 ? -20.938 -4.531 17.859 1 55.88 82 SER A O 1
ATOM 654 N N . GLY A 1 83 ? -20.078 -3.855 15.859 1 65.38 83 GLY A N 1
ATOM 655 C CA . GLY A 1 83 ? -19.578 -2.629 16.453 1 65.38 83 GLY A CA 1
ATOM 656 C C . GLY A 1 83 ? -18.25 -2.816 17.156 1 65.38 83 GLY A C 1
ATOM 657 O O . GLY A 1 83 ? -17.594 -1.84 17.547 1 65.38 83 GLY A O 1
ATOM 658 N N . LYS A 1 84 ? -17.844 -4.105 17.359 1 80.19 84 LYS A N 1
ATOM 659 C CA . LYS A 1 84 ? -16.562 -4.328 18 1 80.19 84 LYS A CA 1
ATOM 660 C C . LYS A 1 84 ? -15.43 -4.391 16.969 1 80.19 84 LYS A C 1
ATOM 662 O O . LYS A 1 84 ? -15.57 -5.039 15.93 1 80.19 84 LYS A O 1
ATOM 667 N N . VAL A 1 85 ? -14.336 -3.604 17.188 1 85.12 85 VAL A N 1
ATOM 668 C CA . VAL A 1 85 ? -13.211 -3.482 16.266 1 85.12 85 VAL A CA 1
ATOM 669 C C . VAL A 1 85 ? -11.914 -3.857 16.984 1 85.12 85 VAL A C 1
ATOM 671 O O . VAL A 1 85 ? -11.773 -3.613 18.188 1 85.12 85 VAL A O 1
ATOM 674 N N . ARG A 1 86 ? -11.148 -4.613 16.25 1 89.25 86 ARG A N 1
ATOM 675 C CA . ARG A 1 86 ? -9.844 -4.977 16.797 1 89.25 86 ARG A CA 1
ATOM 676 C C . ARG A 1 86 ? -8.719 -4.453 15.906 1 89.25 86 ARG A C 1
ATOM 678 O O . ARG A 1 86 ? -8.867 -4.387 14.688 1 89.25 86 ARG A O 1
ATOM 685 N N . LEU A 1 87 ? -7.648 -4.145 16.562 1 92.69 87 LEU A N 1
ATOM 686 C CA . LEU A 1 87 ? -6.438 -3.691 15.891 1 92.69 87 LEU A CA 1
ATOM 687 C C . LEU A 1 87 ? -5.582 -4.875 15.453 1 92.69 87 LEU A C 1
ATOM 689 O O . LEU A 1 87 ? -5 -5.566 16.297 1 92.69 87 LEU A O 1
ATOM 693 N N . ASP A 1 88 ? -5.465 -5.117 14.195 1 94.81 88 ASP A N 1
ATOM 694 C CA . ASP A 1 88 ? -4.699 -6.242 13.672 1 94.81 88 ASP A CA 1
ATOM 695 C C . ASP A 1 88 ? -3.25 -5.844 13.398 1 94.81 88 ASP A C 1
ATOM 697 O O . ASP A 1 88 ? -2.328 -6.629 13.625 1 94.81 88 ASP A O 1
ATOM 701 N N . ILE A 1 89 ? -3.023 -4.742 12.82 1 96.88 89 ILE A N 1
ATOM 702 C CA . ILE A 1 89 ? -1.719 -4.137 12.57 1 96.88 89 ILE A CA 1
ATOM 703 C C . ILE A 1 89 ? -1.694 -2.719 13.141 1 96.88 89 ILE A C 1
ATOM 705 O O . ILE A 1 89 ? -2.502 -1.873 12.742 1 96.88 89 ILE A O 1
ATOM 709 N N . ASP A 1 90 ? -0.778 -2.498 14.016 1 97 90 ASP A N 1
ATOM 710 C CA . ASP A 1 90 ? -0.662 -1.189 14.648 1 97 90 ASP A CA 1
ATOM 711 C C . ASP A 1 90 ? 0.27 -0.276 13.859 1 97 90 ASP A C 1
ATOM 713 O O . ASP A 1 90 ? 1.142 -0.752 13.125 1 97 90 ASP A O 1
ATOM 717 N N . VAL A 1 91 ? -0.001 0.984 13.984 1 97.75 91 VAL A N 1
ATOM 718 C CA . VAL A 1 91 ? 0.911 1.979 13.438 1 97.75 91 VAL A CA 1
ATOM 719 C C . VAL A 1 91 ? 2.266 1.884 14.133 1 97.75 91 VAL A C 1
ATOM 721 O O . VAL A 1 91 ? 2.332 1.721 15.352 1 97.75 91 VAL A O 1
ATOM 724 N N . GLN A 1 92 ? 3.309 1.998 13.383 1 96.38 92 GLN A N 1
ATOM 725 C CA . GLN A 1 92 ? 4.648 1.857 13.945 1 96.38 92 GLN A CA 1
ATOM 726 C C . GLN A 1 92 ? 5.223 3.215 14.344 1 96.38 92 GLN A C 1
ATOM 728 O O . GLN A 1 92 ? 5.992 3.312 15.297 1 96.38 92 GLN A O 1
ATOM 733 N N . ALA A 1 93 ? 4.883 4.273 13.641 1 97.31 93 ALA A N 1
ATOM 734 C CA . ALA A 1 93 ? 5.371 5.617 13.93 1 97.31 93 ALA A CA 1
ATOM 735 C C . ALA A 1 93 ? 4.793 6.145 15.242 1 97.31 93 ALA A C 1
ATOM 737 O O . ALA A 1 93 ? 3.678 5.789 15.617 1 97.31 93 ALA A O 1
ATOM 738 N N . ASP A 1 94 ? 5.523 6.969 15.961 1 97.75 94 ASP A N 1
ATOM 739 C CA . ASP A 1 94 ? 4.984 7.703 17.094 1 97.75 94 ASP A CA 1
ATOM 740 C C . ASP A 1 94 ? 4.008 8.781 16.641 1 97.75 94 ASP A C 1
ATOM 742 O O . ASP A 1 94 ? 4.371 9.664 15.859 1 97.75 94 ASP A O 1
ATOM 746 N N . VAL A 1 95 ? 2.828 8.711 17.172 1 98.62 95 VAL A N 1
ATOM 747 C CA . VAL A 1 95 ? 1.783 9.602 16.672 1 98.62 95 VAL A CA 1
ATOM 748 C C . VAL A 1 95 ? 1.694 10.836 17.562 1 98.62 95 VAL A C 1
ATOM 750 O O . VAL A 1 95 ? 0.983 11.789 17.25 1 98.62 95 VAL A O 1
ATOM 753 N N . LYS A 1 96 ? 2.4 10.852 18.672 1 98.75 96 LYS A N 1
ATOM 754 C CA . LYS A 1 96 ? 2.305 11.938 19.641 1 98.75 96 LYS A CA 1
ATOM 755 C C . LYS A 1 96 ? 2.656 13.281 19 1 98.75 96 LYS A C 1
ATOM 757 O O . LYS A 1 96 ? 3.688 13.406 18.328 1 98.75 96 LYS A O 1
ATOM 762 N N . ASP A 1 97 ? 1.811 14.273 19.141 1 98.69 97 ASP A N 1
ATOM 763 C CA . ASP A 1 97 ? 1.957 15.664 18.719 1 98.69 97 ASP A CA 1
ATOM 764 C C . ASP A 1 97 ? 2.062 15.773 17.188 1 98.69 97 ASP A C 1
ATOM 766 O O . ASP A 1 97 ? 2.58 16.766 16.672 1 98.69 97 ASP A O 1
ATOM 770 N N . ARG A 1 98 ? 1.632 14.719 16.438 1 98.62 98 ARG A N 1
ATOM 771 C CA . ARG A 1 98 ? 1.686 14.703 14.977 1 98.62 98 ARG A CA 1
ATOM 772 C C . ARG A 1 98 ? 0.318 15 14.375 1 98.62 98 ARG A C 1
ATOM 774 O O . ARG A 1 98 ? -0.713 14.68 14.969 1 98.62 98 ARG A O 1
ATOM 781 N N . ASP A 1 99 ? 0.315 15.688 13.227 1 98.88 99 ASP A N 1
ATOM 782 C CA . ASP A 1 99 ? -0.873 15.703 12.375 1 98.88 99 ASP A CA 1
ATOM 783 C C . ASP A 1 99 ? -1.015 14.391 11.609 1 98.88 99 ASP A C 1
ATOM 785 O O . ASP A 1 99 ? -0.148 14.039 10.805 1 98.88 99 ASP A O 1
ATOM 789 N N . VAL A 1 100 ? -2.127 13.711 11.875 1 98.94 100 VAL A N 1
ATOM 790 C CA . VAL A 1 100 ? -2.32 12.391 11.281 1 98.94 100 VAL A CA 1
ATOM 791 C C . VAL A 1 100 ? -3.445 12.445 10.25 1 98.94 100 VAL A C 1
ATOM 793 O O . VAL A 1 100 ? -4.496 13.047 10.508 1 98.94 100 VAL A O 1
ATOM 796 N N . LEU A 1 101 ? -3.199 11.969 9.078 1 98.94 101 LEU A N 1
ATOM 797 C CA . LEU A 1 101 ? -4.211 11.773 8.047 1 98.94 101 LEU A CA 1
ATOM 798 C C . LEU A 1 101 ? -4.457 10.281 7.812 1 98.94 101 LEU A C 1
ATOM 800 O O . LEU A 1 101 ? -3.562 9.57 7.348 1 98.94 101 LEU A O 1
ATOM 804 N N . LEU A 1 102 ? -5.645 9.812 8.18 1 98.88 102 LEU A N 1
ATOM 805 C CA . LEU A 1 102 ? -6.082 8.453 7.867 1 98.88 102 LEU A CA 1
ATOM 806 C C . LEU A 1 102 ? -6.617 8.367 6.441 1 98.88 102 LEU A C 1
ATOM 808 O O . LEU A 1 102 ? -7.426 9.203 6.027 1 98.88 102 LEU A O 1
ATOM 812 N N . VAL A 1 103 ? -6.129 7.438 5.656 1 98.94 103 VAL A N 1
ATOM 813 C CA . VAL A 1 103 ? -6.613 7.215 4.301 1 98.94 103 VAL A CA 1
ATOM 814 C C . VAL A 1 103 ? -7.398 5.902 4.242 1 98.94 103 VAL A C 1
ATOM 816 O O . VAL A 1 103 ? -6.875 4.844 4.586 1 98.94 103 VAL A O 1
ATOM 819 N N . GLU A 1 104 ? -8.656 5.938 3.834 1 98.38 104 GLU A N 1
ATOM 820 C CA . GLU A 1 104 ? -9.562 4.789 3.764 1 98.38 104 GLU A CA 1
ATOM 821 C C . GLU A 1 104 ? -10.109 4.605 2.352 1 98.38 104 GLU A C 1
ATOM 823 O O . GLU A 1 104 ? -10.227 5.57 1.595 1 98.38 104 GLU A O 1
ATOM 828 N N . ASP A 1 105 ? -10.414 3.373 2.025 1 98.12 105 ASP A N 1
ATOM 829 C CA . ASP A 1 105 ? -11.078 3.119 0.751 1 98.12 105 ASP A CA 1
ATOM 830 C C . ASP A 1 105 ? -12.555 3.504 0.818 1 98.12 105 ASP A C 1
ATOM 832 O O . ASP A 1 105 ? -13.062 4.188 -0.072 1 98.12 105 ASP A O 1
ATOM 836 N N . ILE A 1 106 ? -13.164 3.084 1.903 1 97 106 ILE A N 1
ATOM 837 C CA . ILE A 1 106 ? -14.594 3.35 2.02 1 97 106 ILE A CA 1
ATOM 838 C C . ILE A 1 106 ? -14.977 3.508 3.49 1 97 106 ILE A C 1
ATOM 840 O O . ILE A 1 106 ? -14.477 2.775 4.348 1 97 106 ILE A O 1
ATOM 844 N N . VAL A 1 107 ? -15.742 4.516 3.828 1 96.19 107 VAL A N 1
ATOM 845 C CA . VAL A 1 107 ? -16.359 4.668 5.141 1 96.19 107 VAL A CA 1
ATOM 846 C C . VAL A 1 107 ? -17.859 4.418 5.043 1 96.19 107 VAL A C 1
ATOM 848 O O . VAL A 1 107 ? -18.578 5.16 4.367 1 96.19 107 VAL A O 1
ATOM 851 N N . ASP A 1 108 ? -18.266 3.436 5.727 1 93.31 108 ASP A N 1
ATOM 852 C CA . ASP A 1 108 ? -19.656 3.014 5.672 1 93.31 108 ASP A CA 1
ATOM 853 C C . ASP A 1 108 ? -20.391 3.365 6.969 1 93.31 108 ASP A C 1
ATOM 855 O O . ASP A 1 108 ? -20.797 4.512 7.168 1 93.31 108 ASP A O 1
ATOM 859 N N . THR A 1 109 ? -20.344 2.496 7.98 1 90.12 109 THR A N 1
ATOM 860 C CA . THR A 1 109 ? -21.047 2.738 9.242 1 90.12 109 THR A CA 1
ATOM 861 C C . THR A 1 109 ? -20.266 3.727 10.109 1 90.12 109 THR A C 1
ATOM 863 O O . THR A 1 109 ? -20.828 4.367 10.992 1 90.12 109 THR A O 1
ATOM 866 N N . GLY A 1 110 ? -19 3.76 9.906 1 93.81 110 GLY A N 1
ATOM 867 C CA . GLY A 1 110 ? -18.172 4.688 10.648 1 93.81 110 GLY A CA 1
ATOM 868 C C . GLY A 1 110 ? -17.547 4.066 11.883 1 93.81 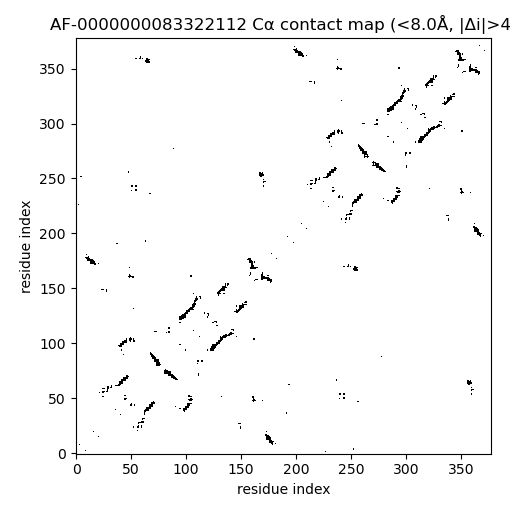110 GLY A C 1
ATOM 869 O O . GLY A 1 110 ? -16.719 4.699 12.555 1 93.81 110 GLY A O 1
ATOM 870 N N . HIS A 1 111 ? -17.812 2.824 12.18 1 92.88 111 HIS A N 1
ATOM 871 C CA . HIS A 1 111 ? -17.312 2.174 13.383 1 92.88 111 HIS A CA 1
ATOM 872 C C . HIS A 1 111 ? -15.789 2.105 13.383 1 92.88 111 HIS A C 1
ATOM 874 O O . HIS A 1 111 ? -15.148 2.477 14.367 1 92.88 111 HIS A O 1
ATOM 880 N N . THR A 1 112 ? -15.242 1.693 12.258 1 93.62 112 THR A N 1
ATOM 881 C CA . THR A 1 112 ? -13.797 1.542 12.148 1 93.62 112 THR A CA 1
ATOM 882 C C . THR A 1 112 ? -13.102 2.895 12.273 1 93.62 112 THR A C 1
ATOM 884 O O . THR A 1 112 ? -12.125 3.031 13.016 1 93.62 112 THR A O 1
ATOM 887 N N . LEU A 1 113 ? -13.68 3.836 11.617 1 96.44 113 LEU A N 1
ATOM 888 C CA . LEU A 1 113 ? -13.086 5.168 11.641 1 96.44 113 LEU A CA 1
ATOM 889 C C . LEU A 1 113 ? -13.109 5.75 13.055 1 96.44 113 LEU A C 1
ATOM 891 O O . LEU A 1 113 ? -12.109 6.309 13.516 1 96.44 113 LEU A O 1
ATOM 895 N N . LYS A 1 114 ? -14.219 5.621 13.695 1 95.94 114 LYS A N 1
ATOM 896 C CA . LYS A 1 114 ? -14.344 6.117 15.07 1 95.94 114 LYS A CA 1
ATOM 897 C C . LYS A 1 114 ? -13.297 5.48 15.977 1 95.94 114 LYS A C 1
ATOM 899 O O . LYS A 1 114 ? -12.625 6.176 16.75 1 95.94 114 LYS A O 1
ATOM 904 N N . PHE A 1 115 ? -13.172 4.18 15.852 1 95.81 115 PHE A N 1
ATOM 905 C CA . PHE A 1 115 ? -12.195 3.438 16.641 1 95.81 115 PHE A CA 1
ATOM 906 C C . PHE A 1 115 ? -10.789 3.98 16.406 1 95.81 115 PHE A C 1
ATOM 908 O O . PHE A 1 115 ? -10.062 4.254 17.375 1 95.81 115 PHE A O 1
ATOM 915 N N . MET A 1 116 ? -10.383 4.191 15.156 1 97.81 116 MET A N 1
ATOM 916 C CA . MET A 1 116 ? -9.031 4.629 14.82 1 97.81 116 MET A CA 1
ATOM 917 C C . MET A 1 116 ? -8.789 6.059 15.289 1 97.81 116 MET A C 1
ATOM 919 O O . MET A 1 116 ? -7.734 6.359 15.852 1 97.81 116 MET A O 1
ATOM 923 N N . LYS A 1 117 ? -9.727 6.93 15.055 1 98 117 LYS A N 1
ATOM 924 C CA . LYS A 1 117 ? -9.578 8.312 15.508 1 98 117 LYS A CA 1
ATOM 925 C C . LYS A 1 117 ? -9.422 8.383 17.031 1 98 117 LYS A C 1
ATOM 927 O O . LYS A 1 117 ? -8.539 9.078 17.531 1 98 117 LYS A O 1
ATOM 932 N N . ASP A 1 118 ? -10.32 7.641 17.766 1 97.31 118 ASP A N 1
ATOM 933 C CA . ASP A 1 118 ? -10.258 7.625 19.234 1 97.31 118 ASP A CA 1
ATOM 934 C C . ASP A 1 118 ? -8.898 7.109 19.719 1 97.31 118 ASP A C 1
ATOM 936 O O . ASP A 1 118 ? -8.297 7.691 20.609 1 97.31 118 ASP A O 1
ATOM 940 N N . LEU A 1 119 ? -8.461 6.016 19.125 1 97.69 119 LEU A N 1
ATOM 941 C CA . LEU A 1 119 ? -7.191 5.398 19.484 1 97.69 119 LEU A CA 1
ATOM 942 C C . LEU A 1 119 ? -6.039 6.379 19.297 1 97.69 119 LEU A C 1
ATOM 944 O O . LEU A 1 119 ? -5.227 6.562 20.203 1 97.69 119 LEU A O 1
ATOM 948 N N . LEU A 1 120 ? -5.934 7.031 18.141 1 98.62 120 LEU A N 1
ATOM 949 C CA . LEU A 1 120 ? -4.816 7.91 17.812 1 98.62 120 LEU A CA 1
ATOM 950 C C . LEU A 1 120 ? -4.863 9.188 18.641 1 98.62 120 LEU A C 1
ATOM 952 O O . LEU A 1 120 ? -3.82 9.711 19.031 1 98.62 120 LEU A O 1
ATOM 956 N N . ASN A 1 121 ? -6.062 9.656 18.875 1 98.56 121 ASN A N 1
ATOM 957 C CA . ASN A 1 121 ? -6.211 10.797 19.766 1 98.56 121 ASN A CA 1
ATOM 958 C C . ASN A 1 121 ? -5.738 10.477 21.172 1 98.56 121 ASN A C 1
ATOM 960 O O . ASN A 1 121 ? -5.035 11.273 21.797 1 98.56 121 ASN A O 1
ATOM 964 N N . LYS A 1 122 ? -6.16 9.367 21.641 1 98.38 122 LYS A N 1
ATOM 965 C CA . LYS A 1 122 ? -5.758 8.93 22.984 1 98.38 122 LYS A CA 1
ATOM 966 C C . LYS A 1 122 ? -4.238 8.812 23.094 1 98.38 122 LYS A C 1
ATOM 968 O O . LYS A 1 122 ? -3.664 9.055 24.156 1 98.38 122 LYS A O 1
ATOM 973 N N . ARG A 1 123 ? -3.619 8.531 22 1 98.44 123 ARG A N 1
ATOM 974 C CA . ARG A 1 123 ? -2.172 8.344 21.984 1 98.44 123 ARG A CA 1
ATOM 975 C C . ARG A 1 123 ? -1.45 9.68 21.812 1 98.44 123 ARG A C 1
ATOM 977 O O . ARG A 1 123 ? -0.222 9.719 21.719 1 98.44 123 ARG A O 1
ATOM 984 N N . GLY A 1 124 ? -2.154 10.766 21.672 1 98.69 124 GLY A N 1
ATOM 985 C CA . GLY A 1 124 ? -1.558 12.086 21.781 1 98.69 124 GLY A CA 1
ATOM 986 C C . GLY A 1 124 ? -1.376 12.766 20.438 1 98.69 124 GLY A C 1
ATOM 987 O O . GLY A 1 124 ? -0.623 13.742 20.328 1 98.69 124 GLY A O 1
ATOM 988 N N . ALA A 1 125 ? -2.037 12.289 19.391 1 98.88 125 ALA A N 1
ATOM 989 C CA . ALA A 1 125 ? -1.978 12.969 18.094 1 98.88 125 ALA A CA 1
ATOM 990 C C . ALA A 1 125 ? -2.451 14.414 18.219 1 98.88 125 ALA A C 1
ATOM 992 O O . ALA A 1 125 ? -3.4 14.703 18.953 1 98.88 125 ALA A O 1
ATOM 993 N N . LYS A 1 126 ? -1.734 15.328 17.516 1 98.81 126 LYS A N 1
ATOM 994 C CA . LYS A 1 126 ? -2.139 16.734 17.484 1 98.81 126 LYS A CA 1
ATOM 995 C C . LYS A 1 126 ? -3.471 16.906 16.766 1 98.81 126 LYS A C 1
ATOM 997 O O . LYS A 1 126 ? -4.32 17.688 17.188 1 98.81 126 LYS A O 1
ATOM 1002 N N . SER A 1 127 ? -3.678 16.219 15.68 1 98.81 127 SER A N 1
ATOM 1003 C CA . SER A 1 127 ? -4.918 16.156 14.914 1 98.81 127 SER A CA 1
ATOM 1004 C C . SER A 1 127 ? -5.066 14.82 14.203 1 98.81 127 SER A C 1
ATOM 1006 O O . SER A 1 127 ? -4.07 14.164 13.883 1 98.81 127 SER A O 1
ATOM 1008 N N . VAL A 1 128 ? -6.277 14.383 14.023 1 98.81 128 VAL A N 1
ATOM 1009 C CA . VAL A 1 128 ? -6.578 13.18 13.242 1 98.81 128 VAL A CA 1
ATOM 1010 C C . VAL A 1 128 ? -7.711 13.477 12.266 1 98.81 128 VAL A C 1
ATOM 1012 O O . VAL A 1 128 ? -8.844 13.742 12.672 1 98.81 128 VAL A O 1
ATOM 1015 N N . LYS A 1 129 ? -7.406 13.484 10.977 1 98.88 129 LYS A N 1
ATOM 1016 C CA . LYS A 1 129 ? -8.391 13.648 9.914 1 98.88 129 LYS A CA 1
ATOM 1017 C C . LYS A 1 129 ? -8.469 12.406 9.031 1 98.88 129 LYS A C 1
ATOM 1019 O O . LYS A 1 129 ? -7.578 11.555 9.078 1 98.88 129 LYS A O 1
ATOM 1024 N N . CYS A 1 130 ? -9.539 12.336 8.289 1 98.81 130 CYS A N 1
ATOM 1025 C CA . CYS A 1 130 ? -9.734 11.172 7.43 1 98.81 130 CYS A CA 1
ATOM 1026 C C . CYS A 1 130 ? -10.008 11.602 5.992 1 98.81 130 CYS A C 1
ATOM 1028 O O . CYS A 1 130 ? -10.773 12.531 5.75 1 98.81 130 CYS A O 1
ATOM 1030 N N . CYS A 1 131 ? -9.32 11.008 5.039 1 98.94 131 CYS A N 1
ATOM 1031 C CA . CYS A 1 131 ? -9.594 11.078 3.609 1 98.94 131 CYS A CA 1
ATOM 1032 C C . CYS A 1 131 ? -10.031 9.719 3.072 1 98.94 131 CYS A C 1
ATOM 1034 O O . CYS A 1 131 ? -9.266 8.758 3.1 1 98.94 131 CYS A O 1
ATOM 1036 N N . ALA A 1 132 ? -11.242 9.617 2.609 1 98.81 132 ALA A N 1
ATOM 1037 C CA . ALA A 1 132 ? -11.773 8.359 2.082 1 98.81 132 ALA A CA 1
ATOM 1038 C C . ALA A 1 132 ? -12.062 8.477 0.586 1 98.81 132 ALA A C 1
ATOM 1040 O O . ALA A 1 132 ? -12.508 9.516 0.109 1 98.81 132 ALA A O 1
ATOM 1041 N N . LEU A 1 133 ? -11.812 7.359 -0.146 1 98.81 133 LEU A N 1
ATOM 1042 C CA . LEU A 1 133 ? -12.227 7.355 -1.545 1 98.81 133 LEU A CA 1
ATOM 1043 C C . LEU A 1 133 ? -13.742 7.453 -1.663 1 98.81 133 LEU A C 1
ATOM 1045 O O . LEU A 1 133 ? -14.266 8.312 -2.375 1 98.81 133 LEU A O 1
ATOM 1049 N N . LEU A 1 134 ? -14.43 6.566 -0.929 1 98.25 134 LEU A N 1
ATOM 1050 C CA . LEU A 1 134 ? -15.883 6.508 -0.974 1 98.25 134 LEU A CA 1
ATOM 1051 C C . LEU A 1 134 ? -16.484 6.809 0.396 1 98.25 134 LEU A C 1
ATOM 1053 O O . LEU A 1 134 ? -16.094 6.203 1.396 1 98.25 134 LEU A O 1
ATOM 1057 N N . ASN A 1 135 ? -17.375 7.727 0.448 1 97.06 135 ASN A N 1
ATOM 1058 C CA . ASN A 1 135 ? -18.109 8.117 1.65 1 97.06 135 ASN A CA 1
ATOM 1059 C C . ASN A 1 135 ? -19.578 7.719 1.562 1 97.06 135 ASN A C 1
ATOM 1061 O O . ASN A 1 135 ? -20.359 8.359 0.852 1 97.06 135 ASN A O 1
ATOM 1065 N N . LYS A 1 136 ? -19.922 6.609 2.268 1 93.25 136 LYS A N 1
ATOM 1066 C CA . LYS A 1 136 ? -21.297 6.152 2.33 1 93.25 136 LYS A CA 1
ATOM 1067 C C . LYS A 1 136 ? -22 6.695 3.568 1 93.25 136 LYS A C 1
ATOM 1069 O O . LYS A 1 136 ? -21.766 6.227 4.684 1 93.25 136 LYS A O 1
ATOM 1074 N N . THR A 1 137 ? -22.922 7.543 3.375 1 88.19 137 THR A N 1
ATOM 1075 C CA . THR A 1 137 ? -23.5 8.195 4.539 1 88.19 137 THR A CA 1
ATOM 1076 C C . THR A 1 137 ? -24.828 7.547 4.914 1 88.19 137 THR A C 1
ATOM 1078 O O . THR A 1 137 ? -25.328 7.723 6.035 1 88.19 137 THR A O 1
ATOM 1081 N N . GLU A 1 138 ? -25.391 6.812 4.043 1 85.81 138 GLU A N 1
ATOM 1082 C CA . GLU A 1 138 ? -26.734 6.262 4.262 1 85.81 138 GLU A CA 1
ATOM 1083 C C . GLU A 1 138 ? -26.734 5.27 5.422 1 85.81 138 GLU A C 1
ATOM 1085 O O . GLU A 1 138 ? -27.734 5.137 6.133 1 85.81 138 GLU A O 1
ATOM 1090 N N . ARG A 1 139 ? -25.594 4.625 5.625 1 83.19 139 ARG A N 1
ATOM 1091 C CA . ARG A 1 139 ? -25.531 3.596 6.66 1 83.19 139 ARG A CA 1
ATOM 1092 C C . ARG A 1 139 ? -24.719 4.074 7.855 1 83.19 139 ARG A C 1
ATOM 1094 O O . ARG A 1 139 ? -24.266 3.268 8.664 1 83.19 139 ARG A O 1
ATOM 1101 N N . ARG A 1 140 ? -24.5 5.352 7.969 1 88.5 140 ARG A N 1
ATOM 1102 C CA . ARG A 1 140 ? -23.688 5.906 9.047 1 88.5 140 ARG A CA 1
ATOM 1103 C C . ARG A 1 140 ? -24.375 5.727 10.398 1 88.5 140 ARG A C 1
ATOM 1105 O O . ARG A 1 140 ? -25.547 6.094 10.562 1 88.5 140 ARG A O 1
ATOM 1112 N N . GLU A 1 141 ? -23.625 5.199 11.305 1 86.25 141 GLU A N 1
ATOM 1113 C CA . GLU A 1 141 ? -24.156 4.969 12.641 1 86.25 141 GLU A CA 1
ATOM 1114 C C . GLU A 1 141 ? -23.438 5.816 13.688 1 86.25 141 GLU A C 1
ATOM 1116 O O . GLU A 1 141 ? -24.016 6.184 14.703 1 86.25 141 GLU A O 1
ATOM 1121 N N . ASP A 1 142 ? -22.203 6.023 13.438 1 86.12 142 ASP A N 1
ATOM 1122 C CA . ASP A 1 142 ? -21.391 6.77 14.391 1 86.12 142 ASP A CA 1
ATOM 1123 C C . ASP A 1 142 ? -21.281 8.234 13.977 1 86.12 142 ASP A C 1
ATOM 1125 O O . ASP A 1 142 ? -21.344 8.562 12.789 1 86.12 142 ASP A O 1
ATOM 1129 N N . ASN A 1 143 ? -21.094 9.039 14.984 1 88.38 143 ASN A N 1
ATOM 1130 C CA . ASN A 1 143 ? -20.812 10.445 14.727 1 88.38 143 ASN A CA 1
ATOM 1131 C C . ASN A 1 143 ? -19.344 10.68 14.43 1 88.38 143 ASN A C 1
ATOM 1133 O O . ASN A 1 143 ? -18.578 11.102 15.305 1 88.38 143 ASN A O 1
ATOM 1137 N N . VAL A 1 144 ? -18.969 10.383 13.195 1 92.94 144 VAL A N 1
ATOM 1138 C CA . VAL A 1 144 ? -17.594 10.594 12.766 1 92.94 144 VAL A CA 1
ATOM 1139 C C . VAL A 1 144 ? -17.562 11.438 11.492 1 92.94 144 VAL A C 1
ATOM 1141 O O . VAL A 1 144 ? -18.453 11.312 10.641 1 92.94 144 VAL A O 1
ATOM 1144 N N . VAL A 1 145 ? -16.625 12.242 11.406 1 94.31 145 VAL A N 1
ATOM 1145 C CA . VAL A 1 145 ? -16.484 13.141 10.273 1 94.31 145 VAL A CA 1
ATOM 1146 C C . VAL A 1 145 ? -15.461 12.57 9.289 1 94.31 145 VAL A C 1
ATOM 1148 O O . VAL A 1 145 ? -14.359 12.172 9.688 1 94.31 145 VAL A O 1
ATOM 1151 N N . VAL A 1 146 ? -15.836 12.469 8.078 1 97.69 146 VAL A N 1
ATOM 1152 C CA . VAL A 1 146 ? -14.914 12.266 6.969 1 97.69 146 VAL A CA 1
ATOM 1153 C C . VAL A 1 146 ? -14.523 13.609 6.367 1 97.69 146 VAL A C 1
ATOM 1155 O O . VAL A 1 146 ? -15.32 14.25 5.676 1 97.69 146 VAL A O 1
ATOM 1158 N N . ASP A 1 147 ? -13.305 14.016 6.641 1 98.56 147 ASP A N 1
ATOM 1159 C CA . ASP A 1 147 ? -12.867 15.383 6.348 1 98.56 147 ASP A CA 1
ATOM 1160 C C . ASP A 1 147 ? -12.734 15.594 4.84 1 98.56 147 ASP A C 1
ATOM 1162 O O . ASP A 1 147 ? -13.016 16.688 4.34 1 98.56 147 ASP A O 1
ATOM 1166 N N . TYR A 1 148 ? -12.211 14.617 4.102 1 98.75 148 TYR A N 1
ATOM 1167 C CA . TYR A 1 148 ? -12.047 14.609 2.654 1 98.75 148 TYR A CA 1
ATOM 1168 C C . TYR A 1 148 ? -12.594 13.32 2.051 1 98.75 148 TYR A C 1
ATOM 1170 O O . TYR A 1 148 ? -12.438 12.242 2.631 1 98.75 148 TYR A O 1
ATOM 1178 N N . TYR A 1 149 ? -13.219 13.445 0.887 1 98.62 149 TYR A N 1
ATOM 1179 C CA . TYR A 1 149 ? -13.641 12.219 0.228 1 98.62 149 TYR A CA 1
ATOM 1180 C C . TYR A 1 149 ? -13.664 12.391 -1.286 1 98.62 149 TYR A C 1
ATOM 1182 O O . TYR A 1 149 ? -13.766 13.516 -1.787 1 98.62 149 TYR A O 1
ATOM 1190 N N . GLY A 1 150 ? -13.445 11.281 -1.953 1 98.69 150 GLY A N 1
ATOM 1191 C CA . GLY A 1 150 ? -13.547 11.289 -3.404 1 98.69 150 GLY A CA 1
ATOM 1192 C C . GLY A 1 150 ? -14.961 11.492 -3.902 1 98.69 150 GLY A C 1
ATOM 1193 O O . GLY A 1 150 ? -15.242 12.453 -4.625 1 98.69 150 GLY A O 1
ATOM 1194 N N . SER A 1 151 ? -15.844 10.547 -3.422 1 97.75 151 SER A N 1
ATOM 1195 C CA . SER A 1 151 ? -17.234 10.609 -3.855 1 97.75 151 SER A CA 1
ATOM 1196 C C . SER A 1 151 ? -18.172 9.992 -2.816 1 97.75 151 SER A C 1
ATOM 1198 O O . SER A 1 151 ? -17.766 9.109 -2.059 1 97.75 151 SER A O 1
ATOM 1200 N N . LYS A 1 152 ? -19.344 10.477 -2.832 1 95.44 152 LYS A N 1
ATOM 1201 C CA . LYS A 1 152 ? -20.406 9.773 -2.135 1 95.44 152 LYS A CA 1
ATOM 1202 C C . LYS A 1 152 ? -20.969 8.641 -2.992 1 95.44 152 LYS A C 1
ATOM 1204 O O . LYS A 1 152 ? -21.016 8.75 -4.219 1 95.44 152 LYS A O 1
ATOM 1209 N N . VAL A 1 153 ? -21.234 7.582 -2.383 1 92.44 153 VAL A N 1
ATOM 1210 C CA . VAL A 1 153 ? -21.812 6.453 -3.113 1 92.44 153 VAL A CA 1
ATOM 1211 C C . VAL A 1 153 ? -23.031 5.918 -2.367 1 92.44 153 VAL A C 1
ATOM 1213 O O . VAL A 1 153 ? -23.078 5.961 -1.136 1 92.44 153 VAL A O 1
ATOM 1216 N N . GLU A 1 154 ? -23.969 5.445 -3.152 1 88.62 154 GLU A N 1
ATOM 1217 C CA . GLU A 1 154 ? -25.172 4.828 -2.584 1 88.62 154 GLU A CA 1
ATOM 1218 C C . GLU A 1 154 ? -24.859 3.445 -2.014 1 88.62 154 GLU A C 1
ATOM 1220 O O . GLU A 1 154 ? -23.703 3.014 -2.014 1 88.62 154 GLU A O 1
ATOM 1225 N N . ASN A 1 155 ? -25.844 2.832 -1.454 1 87 155 ASN A N 1
ATOM 1226 C CA . ASN A 1 155 ? -25.672 1.524 -0.833 1 87 155 ASN A CA 1
ATOM 1227 C C . ASN A 1 155 ? -25.484 0.427 -1.878 1 87 155 ASN A C 1
ATOM 1229 O O . ASN A 1 155 ? -26.328 -0.461 -2.006 1 87 155 ASN A O 1
ATOM 1233 N N . GLU A 1 156 ? -24.438 0.524 -2.604 1 89.19 156 GLU A N 1
ATOM 1234 C CA . GLU A 1 156 ? -24.047 -0.472 -3.594 1 89.19 156 GLU A CA 1
ATOM 1235 C C . GLU A 1 156 ? -22.859 -1.292 -3.105 1 89.19 156 GLU A C 1
ATOM 1237 O O . GLU A 1 156 ? -22.031 -0.796 -2.342 1 89.19 156 GLU A O 1
ATOM 1242 N N . PHE A 1 157 ? -22.875 -2.541 -3.592 1 91.81 157 PHE A N 1
ATOM 1243 C CA . PHE A 1 157 ? -21.719 -3.377 -3.318 1 91.81 157 PHE A CA 1
ATOM 1244 C C . PHE A 1 157 ? -20.625 -3.143 -4.355 1 91.81 157 PHE A C 1
ATOM 1246 O O . PHE A 1 157 ? -20.781 -3.516 -5.52 1 91.81 157 PHE A O 1
ATOM 1253 N N . VAL A 1 158 ? -19.531 -2.553 -3.932 1 96.19 158 VAL A N 1
ATOM 1254 C CA . VAL A 1 158 ? -18.516 -2.127 -4.875 1 96.19 158 VAL A CA 1
ATOM 1255 C C . VAL A 1 158 ? -17.266 -3.004 -4.723 1 96.19 158 VAL A C 1
ATOM 1257 O O . VAL A 1 158 ? -17.031 -3.562 -3.648 1 96.19 158 VAL A O 1
ATOM 1260 N N . VAL A 1 159 ? -16.547 -3.139 -5.793 1 96.81 159 VAL A N 1
ATOM 1261 C CA . VAL A 1 159 ? -15.344 -3.963 -5.84 1 96.81 159 VAL A CA 1
ATOM 1262 C C . VAL A 1 159 ? -14.312 -3.312 -6.758 1 96.81 159 VAL A C 1
ATOM 1264 O O . VAL A 1 159 ? -14.664 -2.537 -7.648 1 96.81 159 VAL A O 1
ATOM 1267 N N . GLY A 1 160 ? -13 -3.617 -6.48 1 97.56 160 GLY A N 1
ATOM 1268 C CA . GLY A 1 160 ? -11.922 -3.104 -7.316 1 97.56 160 GLY A CA 1
ATOM 1269 C C . GLY A 1 160 ? -11.227 -1.896 -6.719 1 97.56 160 GLY A C 1
ATOM 1270 O O . GLY A 1 160 ? -11.766 -1.243 -5.82 1 97.56 160 GLY A O 1
ATOM 1271 N N . TYR A 1 161 ? -10.023 -1.729 -7.164 1 98.31 161 TYR A N 1
ATOM 1272 C CA . TYR A 1 161 ? -9.227 -0.584 -6.738 1 98.31 161 TYR A CA 1
ATOM 1273 C C . TYR A 1 161 ? -9.086 -0.549 -5.223 1 98.31 161 TYR A C 1
ATOM 1275 O O . TYR A 1 161 ? -9.406 0.458 -4.586 1 98.31 161 TYR A O 1
ATOM 1283 N N . GLY A 1 162 ? -8.703 -1.718 -4.711 1 98.25 162 GLY A N 1
ATOM 1284 C CA . GLY A 1 162 ? -8.523 -1.843 -3.275 1 98.25 162 GLY A CA 1
ATOM 1285 C C . GLY A 1 162 ? -9.68 -2.527 -2.582 1 98.25 162 GLY A C 1
ATOM 1286 O O . GLY A 1 162 ? -9.492 -3.252 -1.604 1 98.25 162 GLY A O 1
ATOM 1287 N N . LEU A 1 163 ? -10.906 -2.352 -3.033 1 97.38 163 LEU A N 1
ATOM 1288 C CA . LEU A 1 163 ? -12.086 -2.992 -2.477 1 97.38 163 LEU A CA 1
ATOM 1289 C C . LEU A 1 163 ? -12.195 -4.438 -2.947 1 97.38 163 LEU A C 1
ATOM 1291 O O . LEU A 1 163 ? -12.141 -4.711 -4.148 1 97.38 163 LEU A O 1
ATOM 1295 N N . ASP A 1 164 ? -12.414 -5.34 -1.983 1 96.06 164 ASP A N 1
ATOM 1296 C CA . ASP A 1 164 ? -12.328 -6.742 -2.377 1 96.06 164 ASP A CA 1
ATOM 1297 C C . ASP A 1 164 ? -13.711 -7.383 -2.438 1 96.06 164 ASP A C 1
ATOM 1299 O O . ASP A 1 164 ? -14.672 -6.844 -1.888 1 96.06 164 ASP A O 1
ATOM 1303 N N . TYR A 1 165 ? -13.773 -8.445 -3.188 1 94.12 165 TYR A N 1
ATOM 1304 C CA . TYR A 1 165 ? -14.828 -9.453 -3.113 1 94.12 165 TYR A CA 1
ATOM 1305 C C . TYR A 1 165 ? -14.242 -10.836 -2.82 1 94.12 165 TYR A C 1
ATOM 1307 O O . TYR A 1 165 ? -13.492 -11.383 -3.635 1 94.12 165 TYR A O 1
ATOM 1315 N N . LEU A 1 166 ? -14.547 -11.32 -1.636 1 91.75 166 LEU A N 1
ATOM 1316 C CA . LEU A 1 166 ? -14.023 -12.602 -1.182 1 91.75 166 LEU A CA 1
ATOM 1317 C C . LEU A 1 166 ? -12.508 -12.656 -1.317 1 91.75 166 LEU A C 1
ATOM 1319 O O . LEU A 1 166 ? -11.961 -13.602 -1.895 1 91.75 166 LEU A O 1
ATOM 1323 N N . ASN A 1 167 ? -11.836 -11.562 -0.871 1 94.56 167 ASN A N 1
ATOM 1324 C CA . ASN A 1 167 ? -10.383 -11.43 -0.766 1 94.56 167 ASN A CA 1
ATOM 1325 C C . ASN A 1 167 ? -9.727 -11.367 -2.141 1 94.56 167 ASN A C 1
ATOM 1327 O O . ASN A 1 167 ? -8.516 -11.555 -2.262 1 94.56 167 ASN A O 1
ATOM 1331 N N . ALA A 1 168 ? -10.555 -11.055 -3.143 1 95.56 168 ALA A N 1
ATOM 1332 C CA . ALA A 1 168 ? -10.016 -10.969 -4.496 1 95.56 168 ALA A CA 1
ATOM 1333 C C . ALA A 1 168 ? -10.414 -9.656 -5.168 1 95.56 168 ALA A C 1
ATOM 1335 O O . ALA A 1 168 ? -11.203 -8.883 -4.617 1 95.56 168 ALA A O 1
ATOM 1336 N N . TYR A 1 169 ? -9.758 -9.352 -6.281 1 95.94 169 TYR A N 1
ATOM 1337 C CA . TYR A 1 169 ? -10.133 -8.344 -7.266 1 95.94 169 TYR A CA 1
ATOM 1338 C C . TYR A 1 169 ? -9.688 -6.957 -6.828 1 95.94 169 TYR A C 1
ATOM 1340 O O . TYR A 1 169 ? -10.016 -5.961 -7.473 1 95.94 169 TYR A O 1
ATOM 1348 N N . ARG A 1 170 ? -8.938 -6.859 -5.754 1 97.88 170 ARG A N 1
ATOM 1349 C CA . ARG A 1 170 ? -8.461 -5.543 -5.34 1 97.88 170 ARG A CA 1
ATOM 1350 C C . ARG A 1 170 ? -7.676 -4.867 -6.461 1 97.88 170 ARG A C 1
ATOM 1352 O O . ARG A 1 170 ? -7.613 -3.639 -6.527 1 97.88 170 ARG A O 1
ATOM 1359 N N . ASN A 1 171 ? -7.117 -5.633 -7.375 1 98.19 171 ASN A N 1
ATOM 1360 C CA . ASN A 1 171 ? -6.168 -5.125 -8.359 1 98.19 171 ASN A CA 1
ATOM 1361 C C . ASN A 1 171 ? -6.883 -4.547 -9.578 1 98.19 171 ASN A C 1
ATOM 1363 O O . ASN A 1 171 ? -6.242 -4.012 -10.484 1 98.19 171 ASN A O 1
ATOM 1367 N N . LEU A 1 172 ? -8.234 -4.66 -9.656 1 97.38 172 LEU A N 1
ATOM 1368 C CA . LEU A 1 172 ? -8.93 -4.012 -10.766 1 97.38 172 LEU A CA 1
ATOM 1369 C C . LEU A 1 172 ? -8.641 -2.516 -10.789 1 97.38 172 LEU A C 1
ATOM 1371 O O . LEU A 1 172 ? -8.664 -1.858 -9.742 1 97.38 172 LEU A O 1
ATOM 1375 N N . PRO A 1 173 ? -8.336 -1.945 -11.93 1 97.31 173 PRO A N 1
ATOM 1376 C CA . PRO A 1 173 ? -7.906 -0.547 -12 1 97.31 173 PRO A CA 1
ATOM 1377 C C . PRO A 1 173 ? -9.078 0.434 -11.961 1 97.31 173 PRO A C 1
ATOM 1379 O O . PRO A 1 173 ? -8.906 1.613 -12.281 1 97.31 173 PRO A O 1
ATOM 1382 N N . TYR A 1 174 ? -10.289 -0.033 -11.641 1 97.94 174 TYR A N 1
ATOM 1383 C CA . TYR A 1 174 ? -11.516 0.749 -11.531 1 97.94 174 TYR A CA 1
ATOM 1384 C C . TYR A 1 174 ? -12.375 0.25 -10.375 1 97.94 174 TYR A C 1
ATOM 1386 O O . TYR A 1 174 ? -12.094 -0.799 -9.797 1 97.94 174 TYR A O 1
ATOM 1394 N N . VAL A 1 175 ? -13.328 1.011 -10.008 1 98.06 175 VAL A N 1
ATOM 1395 C CA . VAL A 1 175 ? -14.336 0.579 -9.039 1 98.06 175 VAL A CA 1
ATOM 1396 C C . VAL A 1 175 ? -15.594 0.127 -9.773 1 98.06 175 VAL A C 1
ATOM 1398 O O . VAL A 1 175 ? -16.172 0.884 -10.57 1 98.06 175 VAL A O 1
ATOM 1401 N N . GLY A 1 176 ? -15.992 -1.108 -9.555 1 97.25 176 GLY A N 1
ATOM 1402 C CA . GLY A 1 176 ? -17.203 -1.65 -10.156 1 97.25 176 GLY A CA 1
ATOM 1403 C C . GLY A 1 176 ? -18.266 -2.016 -9.141 1 97.25 176 GLY A C 1
ATOM 1404 O O . GLY A 1 176 ? -17.984 -2.084 -7.941 1 97.25 176 GLY A O 1
ATOM 1405 N N . VAL A 1 177 ? -19.453 -2.156 -9.648 1 96.75 177 VAL A N 1
ATOM 1406 C CA . VAL A 1 177 ? -20.562 -2.658 -8.844 1 96.75 177 VAL A CA 1
ATOM 1407 C C . VAL A 1 177 ? -20.781 -4.145 -9.125 1 96.75 177 VAL A C 1
ATOM 1409 O O . VAL A 1 177 ? -20.766 -4.574 -10.281 1 96.75 177 VAL A O 1
ATOM 1412 N N . LEU A 1 178 ? -20.906 -4.941 -8.055 1 95.06 178 LEU A N 1
ATOM 1413 C CA . LEU A 1 178 ? -21.141 -6.375 -8.211 1 95.06 178 LEU A CA 1
ATOM 1414 C C . LEU A 1 178 ? -22.531 -6.648 -8.75 1 95.06 178 LEU A C 1
ATOM 1416 O O . LEU A 1 178 ? -23.484 -5.961 -8.383 1 95.06 178 LEU A O 1
ATOM 1420 N N . LYS A 1 179 ? -22.625 -7.7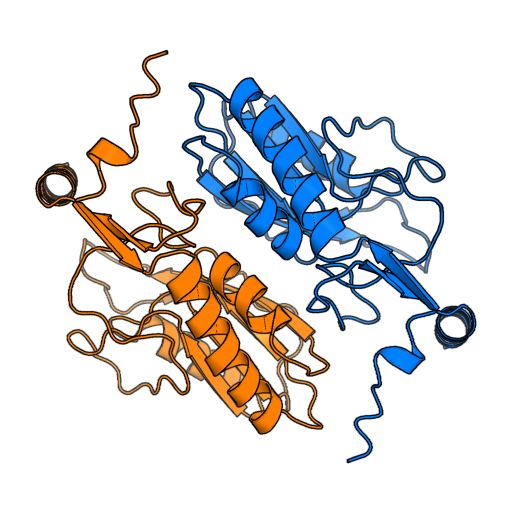03 -9.539 1 93.88 179 LYS A N 1
ATOM 1421 C CA . LYS A 1 179 ? -23.938 -8.156 -9.992 1 93.88 179 LYS A CA 1
ATOM 1422 C C . LYS A 1 179 ? -24.781 -8.648 -8.82 1 93.88 179 LYS A C 1
ATOM 1424 O O . LYS A 1 179 ? -24.281 -9.305 -7.91 1 93.88 179 LYS A O 1
ATOM 1429 N N . PRO A 1 180 ? -26.031 -8.414 -8.898 1 90.06 180 PRO A N 1
ATOM 1430 C CA . PRO A 1 180 ? -26.922 -8.859 -7.82 1 90.06 180 PRO A CA 1
ATOM 1431 C C . PRO A 1 180 ? -26.875 -10.375 -7.602 1 90.06 180 PRO A C 1
ATOM 1433 O O . PRO A 1 180 ? -26.953 -10.836 -6.465 1 90.06 180 PRO A O 1
ATOM 1436 N N . GLU A 1 181 ? -26.75 -11.07 -8.68 1 90.25 181 GLU A N 1
ATOM 1437 C CA . GLU A 1 181 ? -26.75 -12.523 -8.586 1 90.25 181 GLU A CA 1
ATOM 1438 C C . GLU A 1 181 ? -25.531 -13.023 -7.824 1 90.25 181 GLU A C 1
ATOM 1440 O O . GLU A 1 181 ? -25.578 -14.07 -7.172 1 90.25 181 GLU A O 1
ATOM 1445 N N . VAL A 1 182 ? -24.469 -12.289 -7.98 1 87.88 182 VAL A N 1
ATOM 1446 C CA . VAL A 1 182 ? -23.234 -12.641 -7.285 1 87.88 182 VAL A CA 1
ATOM 1447 C C . VAL A 1 182 ? -23.391 -12.406 -5.785 1 87.88 182 VAL A C 1
ATOM 1449 O O . VAL A 1 182 ? -22.984 -13.242 -4.977 1 87.88 182 VAL A O 1
ATOM 1452 N N . ILE A 1 183 ? -24.016 -11.328 -5.43 1 83.31 183 ILE A N 1
ATOM 1453 C CA . ILE A 1 183 ? -24.266 -10.969 -4.039 1 83.31 183 ILE A CA 1
ATOM 1454 C C . ILE A 1 183 ? -25.156 -12.023 -3.385 1 83.31 183 ILE A C 1
ATOM 1456 O O . ILE A 1 183 ? -24.891 -12.469 -2.266 1 83.31 183 ILE A O 1
ATOM 1460 N N . GLN A 1 184 ? -26.188 -12.359 -4.105 1 82.31 184 GLN A N 1
ATOM 1461 C CA . GLN A 1 184 ? -27.172 -13.312 -3.596 1 82.31 184 GLN A CA 1
ATOM 1462 C C . GLN A 1 184 ? -26.547 -14.695 -3.404 1 82.31 184 GLN A C 1
ATOM 1464 O O . GLN A 1 184 ? -26.875 -15.398 -2.451 1 82.31 184 GLN A O 1
ATOM 1469 N N . ALA A 1 185 ? -25.734 -15.047 -4.348 1 77.12 185 ALA A N 1
ATOM 1470 C CA . ALA A 1 185 ? -25.078 -16.359 -4.27 1 77.12 185 ALA A CA 1
ATOM 1471 C C . ALA A 1 185 ? -24.203 -16.453 -3.025 1 77.12 185 ALA A C 1
ATOM 1473 O O . ALA A 1 185 ? -24.047 -17.547 -2.455 1 77.12 185 ALA A O 1
ATOM 1474 N N . ASN A 1 186 ? -23.641 -15.383 -2.596 1 69.69 186 ASN A N 1
ATOM 1475 C CA . ASN A 1 186 ? -22.766 -15.375 -1.432 1 69.69 186 ASN A CA 1
ATOM 1476 C C . ASN A 1 186 ? -23.562 -15.297 -0.131 1 69.69 186 ASN A C 1
ATOM 1478 O O . ASN A 1 186 ? -23.109 -15.773 0.909 1 69.69 186 ASN A O 1
ATOM 1482 N N . LEU A 1 187 ? -24.703 -14.602 -0.196 1 58.84 187 LEU A N 1
ATOM 1483 C CA . LEU A 1 187 ? -25.578 -14.547 0.968 1 58.84 187 LEU A CA 1
ATOM 1484 C C . LEU A 1 187 ? -26.172 -15.922 1.28 1 58.84 187 LEU A C 1
ATOM 1486 O O . LEU A 1 187 ? -26.453 -16.219 2.438 1 58.84 187 LEU A O 1
ATOM 1490 N N . ASN A 1 188 ? -26.297 -16.719 0.248 1 49.28 188 ASN A N 1
ATOM 1491 C CA . ASN A 1 188 ? -26.859 -18.047 0.408 1 49.28 188 ASN A CA 1
ATOM 1492 C C . ASN A 1 188 ? -25.781 -19.078 0.744 1 49.28 188 ASN A C 1
ATOM 1494 O O . ASN A 1 188 ? -26.094 -20.25 0.974 1 49.28 188 ASN A O 1
ATOM 1498 N N . ARG A 1 189 ? -24.562 -18.781 0.683 1 46.16 189 ARG A N 1
ATOM 1499 C CA . ARG A 1 189 ? -23.516 -19.719 1.052 1 46.16 189 ARG A CA 1
ATOM 1500 C C . ARG A 1 189 ? -23.141 -19.578 2.525 1 46.16 189 ARG A C 1
ATOM 1502 O O . ARG A 1 189 ? -23.125 -18.469 3.064 1 46.16 189 ARG A O 1
ATOM 1509 N N . MET B 1 1 ? 6.207 31.438 -1.401 1 27.64 1 MET B N 1
ATOM 1510 C CA . MET B 1 1 ? 5.961 30.516 -0.301 1 27.64 1 MET B CA 1
ATOM 1511 C C . MET B 1 1 ? 7.035 29.422 -0.251 1 27.64 1 MET B C 1
ATOM 1513 O O . MET B 1 1 ? 7.355 28.812 -1.272 1 27.64 1 MET B O 1
ATOM 1517 N N . GLN B 1 2 ? 8.031 29.5 0.637 1 31.58 2 GLN B N 1
ATOM 1518 C CA . GLN B 1 2 ? 9.375 28.969 0.821 1 31.58 2 GLN B CA 1
ATOM 1519 C C . GLN B 1 2 ? 9.336 27.453 0.999 1 31.58 2 GLN B C 1
ATOM 1521 O O . GLN B 1 2 ? 9.102 26.953 2.104 1 31.58 2 GLN B O 1
ATOM 1526 N N . ASN B 1 3 ? 8.383 26.75 0.456 1 39.5 3 ASN B N 1
ATOM 1527 C CA . ASN B 1 3 ? 8.273 25.281 0.476 1 39.5 3 ASN B CA 1
ATOM 1528 C C . ASN B 1 3 ? 9.633 24.625 0.311 1 39.5 3 ASN B C 1
ATOM 1530 O O . ASN B 1 3 ? 10.039 24.281 -0.806 1 39.5 3 ASN B O 1
ATOM 1534 N N . SER B 1 4 ? 10.625 25.016 0.836 1 38.12 4 SER B N 1
ATOM 1535 C CA . SER B 1 4 ? 12.023 24.656 1.028 1 38.12 4 SER B CA 1
ATOM 1536 C C . SER B 1 4 ? 12.18 23.172 1.346 1 38.12 4 SER B C 1
ATOM 1538 O O . SER B 1 4 ? 13.266 22.625 1.207 1 38.12 4 SER B O 1
ATOM 1540 N N . ASP B 1 5 ? 11.406 22.547 2.236 1 51.88 5 ASP B N 1
ATOM 1541 C CA . ASP B 1 5 ? 12.07 21.25 2.215 1 51.88 5 ASP B CA 1
ATOM 1542 C C . ASP B 1 5 ? 12.078 20.656 0.804 1 51.88 5 ASP B C 1
ATOM 1544 O O . ASP B 1 5 ? 11.086 20.078 0.359 1 51.88 5 ASP B O 1
ATOM 1548 N N . ASN B 1 6 ? 12.469 21.484 -0.072 1 65.56 6 ASN B N 1
ATOM 1549 C CA . ASN B 1 6 ? 12.508 21.453 -1.53 1 65.56 6 ASN B CA 1
ATOM 1550 C C . ASN B 1 6 ? 13.148 20.172 -2.047 1 65.56 6 ASN B C 1
ATOM 1552 O O . ASN B 1 6 ? 14.32 19.906 -1.785 1 65.56 6 ASN B O 1
ATOM 1556 N N . ILE B 1 7 ? 12.297 19.328 -2.398 1 79.31 7 ILE B N 1
ATOM 1557 C CA . ILE B 1 7 ? 12.734 18.094 -3.045 1 79.31 7 ILE B CA 1
ATOM 1558 C C . ILE B 1 7 ? 13.945 18.375 -3.926 1 79.31 7 ILE B C 1
ATOM 1560 O O . ILE B 1 7 ? 14.828 17.516 -4.066 1 79.31 7 ILE B O 1
ATOM 1564 N N . ASP B 1 8 ? 14.094 19.594 -4.371 1 78.62 8 ASP B N 1
ATOM 1565 C CA . ASP B 1 8 ? 15.211 19.969 -5.234 1 78.62 8 ASP B CA 1
ATOM 1566 C C . ASP B 1 8 ? 16.531 19.984 -4.461 1 78.62 8 ASP B C 1
ATOM 1568 O O . ASP B 1 8 ? 17.594 19.844 -5.055 1 78.62 8 ASP B O 1
ATOM 1572 N N . ASN B 1 9 ? 16.359 20.141 -3.207 1 85.12 9 ASN B N 1
ATOM 1573 C CA . ASN B 1 9 ? 17.547 20.234 -2.381 1 85.12 9 ASN B CA 1
ATOM 1574 C C . ASN B 1 9 ? 18.125 18.859 -2.062 1 85.12 9 ASN B C 1
ATOM 1576 O O . ASN B 1 9 ? 19.281 18.75 -1.649 1 85.12 9 ASN B O 1
ATOM 1580 N N . ILE B 1 10 ? 17.375 17.875 -2.314 1 89.62 10 ILE B N 1
ATOM 1581 C CA . ILE B 1 10 ? 17.891 16.594 -1.858 1 89.62 10 ILE B CA 1
ATOM 1582 C C . ILE B 1 10 ? 18.109 15.672 -3.057 1 89.62 10 ILE B C 1
ATOM 1584 O O . ILE B 1 10 ? 18.875 14.703 -2.969 1 89.62 10 ILE B O 1
ATOM 1588 N N . ILE B 1 11 ? 17.531 15.938 -4.16 1 94.69 11 ILE B N 1
ATOM 1589 C CA . ILE B 1 11 ? 17.578 15.047 -5.316 1 94.69 11 ILE B CA 1
ATOM 1590 C C . ILE B 1 11 ? 18.656 15.516 -6.285 1 94.69 11 ILE B C 1
ATOM 1592 O O . ILE B 1 11 ? 18.688 16.688 -6.672 1 94.69 11 ILE B O 1
ATOM 1596 N N . ASP B 1 12 ? 19.547 14.695 -6.688 1 95.5 12 ASP B N 1
ATOM 1597 C CA . ASP B 1 12 ? 20.578 14.961 -7.672 1 95.5 12 ASP B CA 1
ATOM 1598 C C . ASP B 1 12 ? 20.031 14.859 -9.094 1 95.5 12 ASP B C 1
ATOM 1600 O O . ASP B 1 12 ? 20.25 15.758 -9.906 1 95.5 12 ASP B O 1
ATOM 1604 N N . ARG B 1 13 ? 19.297 13.75 -9.367 1 96.44 13 ARG B N 1
ATOM 1605 C CA . ARG B 1 13 ? 18.688 13.508 -10.672 1 96.44 13 ARG B CA 1
ATOM 1606 C C . ARG B 1 13 ? 17.578 12.484 -10.57 1 96.44 13 ARG B C 1
ATOM 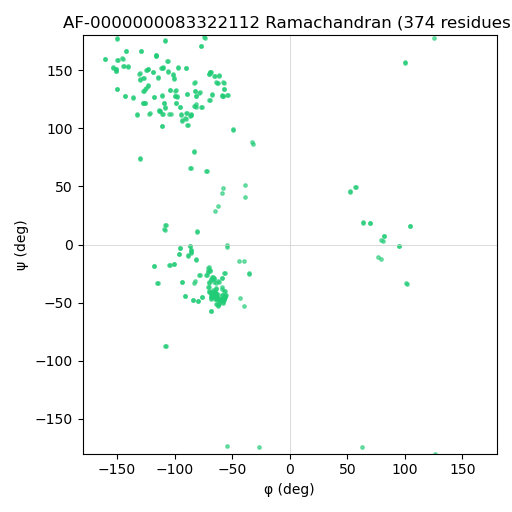1608 O O . ARG B 1 13 ? 17.516 11.695 -9.617 1 96.44 13 ARG B O 1
ATOM 1615 N N . VAL B 1 14 ? 16.734 12.539 -11.594 1 97.25 14 VAL B N 1
ATOM 1616 C CA . VAL B 1 14 ? 15.695 11.523 -11.727 1 97.25 14 VAL B CA 1
ATOM 1617 C C . VAL B 1 14 ? 16.281 10.281 -12.398 1 97.25 14 VAL B C 1
ATOM 1619 O O . VAL B 1 14 ? 16.844 10.367 -13.492 1 97.25 14 VAL B O 1
ATOM 1622 N N . LEU B 1 15 ? 16.266 9.156 -11.719 1 97.31 15 LEU B N 1
ATOM 1623 C CA . LEU B 1 15 ? 16.75 7.898 -12.273 1 97.31 15 LEU B CA 1
ATOM 1624 C C . LEU B 1 15 ? 15.664 7.215 -13.094 1 97.31 15 LEU B C 1
ATOM 1626 O O . LEU B 1 15 ? 15.93 6.738 -14.203 1 97.31 15 LEU B O 1
ATOM 1630 N N . PHE B 1 16 ? 14.422 7.082 -12.602 1 98.19 16 PHE B N 1
ATOM 1631 C CA . PHE B 1 16 ? 13.242 6.582 -13.289 1 98.19 16 PHE B CA 1
ATOM 1632 C C . PHE B 1 16 ? 12.086 7.57 -13.172 1 98.19 16 PHE B C 1
ATOM 1634 O O . PHE B 1 16 ? 11.641 7.891 -12.07 1 98.19 16 PHE B O 1
ATOM 1641 N N . SER B 1 17 ? 11.586 8.023 -14.32 1 98.31 17 SER B N 1
ATOM 1642 C CA . SER B 1 17 ? 10.422 8.906 -14.367 1 98.31 17 SER B CA 1
ATOM 1643 C C . SER B 1 17 ? 9.125 8.125 -14.141 1 98.31 17 SER B C 1
ATOM 1645 O O . SER B 1 17 ? 9.141 6.891 -14.094 1 98.31 17 SER B O 1
ATOM 1647 N N . GLN B 1 18 ? 8.039 8.844 -13.984 1 98 18 GLN B N 1
ATOM 1648 C CA . GLN B 1 18 ? 6.734 8.203 -13.883 1 98 18 GLN B CA 1
ATOM 1649 C C . GLN B 1 18 ? 6.453 7.324 -15.102 1 98 18 GLN B C 1
ATOM 1651 O O . GLN B 1 18 ? 5.914 6.223 -14.977 1 98 18 GLN B O 1
ATOM 1656 N N . ASP B 1 19 ? 6.844 7.832 -16.25 1 98.38 19 ASP B N 1
ATOM 1657 C CA . ASP B 1 19 ? 6.641 7.086 -17.484 1 98.38 19 ASP B CA 1
ATOM 1658 C C . ASP B 1 19 ? 7.5 5.82 -17.516 1 98.38 19 ASP B C 1
ATOM 1660 O O . ASP B 1 19 ? 7.039 4.762 -17.938 1 98.38 19 ASP B O 1
ATOM 1664 N N . ASP B 1 20 ? 8.758 5.934 -17.094 1 98.62 20 ASP B N 1
ATOM 1665 C CA . ASP B 1 20 ? 9.633 4.77 -17 1 98.62 20 ASP B CA 1
ATOM 1666 C C . ASP B 1 20 ? 9.023 3.691 -16.109 1 98.62 20 ASP B C 1
ATOM 1668 O O . ASP B 1 20 ? 9.008 2.514 -16.469 1 98.62 20 ASP B O 1
ATOM 1672 N N . ILE B 1 21 ? 8.516 4.105 -14.992 1 98.75 21 ILE B N 1
ATOM 1673 C CA . ILE B 1 21 ? 7.945 3.193 -14.008 1 98.75 21 ILE B CA 1
ATOM 1674 C C . ILE B 1 21 ? 6.695 2.527 -14.578 1 98.75 21 ILE B C 1
ATOM 1676 O O . ILE B 1 21 ? 6.496 1.321 -14.414 1 98.75 21 ILE B O 1
ATOM 1680 N N . GLU B 1 22 ? 5.898 3.326 -15.25 1 98.44 22 GLU B N 1
ATOM 1681 C CA . GLU B 1 22 ? 4.707 2.789 -15.898 1 98.44 22 GLU B CA 1
ATOM 1682 C C . GLU B 1 22 ? 5.07 1.707 -16.906 1 98.44 22 GLU B C 1
ATOM 1684 O O . GLU B 1 22 ? 4.434 0.653 -16.953 1 98.44 22 GLU B O 1
ATOM 1689 N N . GLU B 1 23 ? 6.074 1.929 -17.688 1 98.81 23 GLU B N 1
ATOM 1690 C CA . GLU B 1 23 ? 6.527 0.952 -18.672 1 98.81 23 GLU B CA 1
ATOM 1691 C C . GLU B 1 23 ? 7.016 -0.327 -18 1 98.81 23 GLU B C 1
ATOM 1693 O O . GLU B 1 23 ? 6.75 -1.43 -18.484 1 98.81 23 GLU B O 1
ATOM 1698 N N . ILE B 1 24 ? 7.73 -0.136 -16.953 1 98.88 24 ILE B N 1
ATOM 1699 C CA . ILE B 1 24 ? 8.211 -1.274 -16.188 1 98.88 24 ILE B CA 1
ATOM 1700 C C . ILE B 1 24 ? 7.027 -2.098 -15.68 1 98.88 24 ILE B C 1
ATOM 1702 O O . ILE B 1 24 ? 7.012 -3.324 -15.82 1 98.88 24 ILE B O 1
ATOM 1706 N N . CYS B 1 25 ? 6.02 -1.479 -15.102 1 98.88 25 CYS B N 1
ATOM 1707 C CA . CYS B 1 25 ? 4.855 -2.16 -14.555 1 98.88 25 CYS B CA 1
ATOM 1708 C C . CYS B 1 25 ? 4.07 -2.873 -15.648 1 98.88 25 CYS B C 1
ATOM 1710 O O . CYS B 1 25 ? 3.566 -3.977 -15.438 1 98.88 25 CYS B O 1
ATOM 1712 N N . GLN B 1 26 ? 4 -2.229 -16.812 1 98.75 26 GLN B N 1
ATOM 1713 C CA . GLN B 1 26 ? 3.316 -2.855 -17.938 1 98.75 26 GLN B CA 1
ATOM 1714 C C . GLN B 1 26 ? 4.035 -4.129 -18.391 1 98.75 26 GLN B C 1
ATOM 1716 O O . GLN B 1 26 ? 3.404 -5.168 -18.594 1 98.75 26 GLN B O 1
ATOM 1721 N N . ARG B 1 27 ? 5.324 -4.035 -18.531 1 98.88 27 ARG B N 1
ATOM 1722 C CA . ARG B 1 27 ? 6.129 -5.176 -18.953 1 98.88 27 ARG B CA 1
ATOM 1723 C C . ARG B 1 27 ? 6.016 -6.324 -17.953 1 98.88 27 ARG B C 1
ATOM 1725 O O . ARG B 1 27 ? 5.695 -7.453 -18.328 1 98.88 27 ARG B O 1
ATOM 1732 N N . LEU B 1 28 ? 6.219 -6.035 -16.688 1 98.94 28 LEU B N 1
ATOM 1733 C CA . LEU B 1 28 ? 6.168 -7.055 -15.648 1 98.94 28 LEU B CA 1
ATOM 1734 C C . LEU B 1 28 ? 4.754 -7.594 -15.477 1 98.94 28 LEU B C 1
ATOM 1736 O O . LEU B 1 28 ? 4.562 -8.797 -15.266 1 98.94 28 LEU B O 1
ATOM 1740 N N . GLY B 1 29 ? 3.783 -6.68 -15.516 1 98.75 29 GLY B N 1
ATOM 1741 C CA . GLY B 1 29 ? 2.396 -7.102 -15.422 1 98.75 29 GLY B CA 1
ATOM 1742 C C . GLY B 1 29 ? 2.006 -8.125 -16.469 1 98.75 29 GLY B C 1
ATOM 1743 O O . GLY B 1 29 ? 1.304 -9.094 -16.172 1 98.75 29 GLY B O 1
ATOM 1744 N N . LYS B 1 30 ? 2.443 -7.875 -17.688 1 98.56 30 LYS B N 1
ATOM 1745 C CA . LYS B 1 30 ? 2.186 -8.805 -18.781 1 98.56 30 LYS B CA 1
ATOM 1746 C C . LYS B 1 30 ? 2.844 -10.156 -18.531 1 98.56 30 LYS B C 1
ATOM 1748 O O . LYS B 1 30 ? 2.215 -11.203 -18.703 1 98.56 30 LYS B O 1
ATOM 1753 N N . GLN B 1 31 ? 4.078 -10.141 -18.109 1 98.81 31 GLN B N 1
ATOM 1754 C CA . GLN B 1 31 ? 4.812 -11.367 -17.812 1 98.81 31 GLN B CA 1
ATOM 1755 C C . GLN B 1 31 ? 4.133 -12.156 -16.703 1 98.81 31 GLN B C 1
ATOM 1757 O O . GLN B 1 31 ? 3.939 -13.375 -16.828 1 98.81 31 GLN B O 1
ATOM 1762 N N . LEU B 1 32 ? 3.775 -11.5 -15.648 1 98.88 32 LEU B N 1
ATOM 1763 C CA . LEU B 1 32 ? 3.176 -12.148 -14.484 1 98.88 32 LEU B CA 1
ATOM 1764 C C . LEU B 1 32 ? 1.769 -12.641 -14.805 1 98.88 32 LEU B C 1
ATOM 1766 O O . LEU B 1 32 ? 1.325 -13.656 -14.266 1 98.88 32 LEU B O 1
ATOM 1770 N N . THR B 1 33 ? 1.023 -11.891 -15.711 1 98.56 33 THR B N 1
ATOM 1771 C CA . THR B 1 33 ? -0.27 -12.359 -16.188 1 98.56 33 T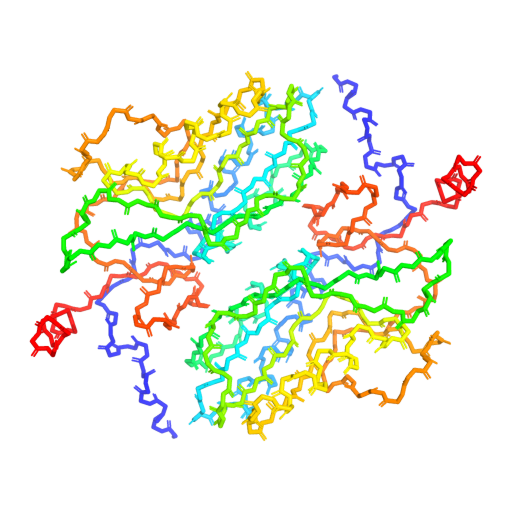HR B CA 1
ATOM 1772 C C . THR B 1 33 ? -0.135 -13.734 -16.844 1 98.56 33 THR B C 1
ATOM 1774 O O . THR B 1 33 ? -0.927 -14.641 -16.562 1 98.56 33 THR B O 1
ATOM 1777 N N . GLU B 1 34 ? 0.866 -13.867 -17.641 1 98.44 34 GLU B N 1
ATOM 1778 C CA . GLU B 1 34 ? 1.105 -15.133 -18.328 1 98.44 34 GLU B CA 1
ATOM 1779 C C . GLU B 1 34 ? 1.527 -16.219 -17.359 1 98.44 34 GLU B C 1
ATOM 1781 O O . GLU B 1 34 ? 0.997 -17.328 -17.391 1 98.44 34 GLU B O 1
ATOM 1786 N N . ASP B 1 35 ? 2.434 -15.953 -16.469 1 98.56 35 ASP B N 1
ATOM 1787 C CA . ASP B 1 35 ? 3.027 -16.938 -15.586 1 98.56 35 ASP B CA 1
ATOM 1788 C C . ASP B 1 35 ? 2.008 -17.453 -14.57 1 98.56 35 ASP B C 1
ATOM 1790 O O . ASP B 1 35 ? 2.088 -18.594 -14.117 1 98.56 35 ASP B O 1
ATOM 1794 N N . TYR B 1 36 ? 1.049 -16.578 -14.203 1 98.31 36 TYR B N 1
ATOM 1795 C CA . TYR B 1 36 ? 0.096 -16.969 -13.172 1 98.31 36 TYR B CA 1
ATOM 1796 C C . TYR B 1 36 ? -1.286 -17.219 -13.766 1 98.31 36 TYR B C 1
ATOM 1798 O O . TYR B 1 36 ? -2.283 -17.25 -13.047 1 98.31 36 TYR B O 1
ATOM 1806 N N . ALA B 1 37 ? -1.362 -17.312 -15.109 1 96.81 37 ALA B N 1
ATOM 1807 C CA . ALA B 1 37 ? -2.629 -17.609 -15.766 1 96.81 37 ALA B CA 1
ATOM 1808 C C . ALA B 1 37 ? -3.254 -18.891 -15.195 1 96.81 37 ALA B C 1
ATOM 1810 O O . ALA B 1 37 ? -2.578 -19.906 -15.047 1 96.81 37 ALA B O 1
ATOM 1811 N N . GLY B 1 38 ? -4.551 -18.781 -14.797 1 95.12 38 GLY B N 1
ATOM 1812 C CA . GLY B 1 38 ? -5.281 -19.938 -14.297 1 95.12 38 GLY B CA 1
ATOM 1813 C C . GLY B 1 38 ? -4.977 -20.25 -12.844 1 95.12 38 GLY B C 1
ATOM 1814 O O . GLY B 1 38 ? -5.469 -21.25 -12.305 1 95.12 38 GLY B O 1
ATOM 1815 N N . LYS B 1 39 ? -4.199 -19.469 -12.219 1 97.06 39 LYS B N 1
ATOM 1816 C CA . LYS B 1 39 ? -3.861 -19.656 -10.812 1 97.06 39 LYS B CA 1
ATOM 1817 C C . LYS B 1 39 ? -4.531 -18.594 -9.945 1 97.06 39 LYS B C 1
ATOM 1819 O O . LYS B 1 39 ? -5.324 -17.781 -10.438 1 97.06 39 LYS B O 1
ATOM 1824 N N . PHE B 1 40 ? -4.398 -18.688 -8.648 1 97.62 40 PHE B N 1
ATOM 1825 C CA . PHE B 1 40 ? -4.867 -17.719 -7.668 1 97.62 40 PHE B CA 1
ATOM 1826 C C . PHE B 1 40 ? -3.754 -17.359 -6.695 1 97.62 40 PHE B C 1
ATOM 1828 O O . PHE B 1 40 ? -3.77 -17.781 -5.539 1 97.62 40 PHE B O 1
ATOM 1835 N N . PRO B 1 41 ? -2.842 -16.578 -7.215 1 98.75 41 PRO B N 1
ATOM 1836 C CA . PRO B 1 41 ? -1.668 -16.281 -6.391 1 98.75 41 PRO B CA 1
ATOM 1837 C C . PRO B 1 41 ? -1.994 -15.383 -5.195 1 98.75 41 PRO B C 1
ATOM 1839 O O . PRO B 1 41 ? -2.977 -14.641 -5.23 1 98.75 41 PRO B O 1
ATOM 1842 N N . LEU B 1 42 ? -1.255 -15.602 -4.125 1 98.88 42 LEU B N 1
ATOM 1843 C CA . LEU B 1 42 ? -1.171 -14.656 -3.016 1 98.88 42 LEU B CA 1
ATOM 1844 C C . LEU B 1 42 ? -0.028 -13.672 -3.23 1 98.88 42 LEU B C 1
ATOM 1846 O O . LEU B 1 42 ? 1.143 -14.055 -3.211 1 98.88 42 LEU B O 1
ATOM 1850 N N . VAL B 1 43 ? -0.383 -12.422 -3.531 1 98.94 43 VAL B N 1
ATOM 1851 C CA . VAL B 1 43 ? 0.611 -11.375 -3.768 1 98.94 43 VAL B CA 1
ATOM 1852 C C . VAL B 1 43 ? 0.849 -10.586 -2.48 1 98.94 43 VAL B C 1
ATOM 1854 O O . VAL B 1 43 ? -0.073 -9.969 -1.946 1 98.94 43 VAL B O 1
ATOM 1857 N N . ILE B 1 44 ? 2.072 -10.609 -1.983 1 98.88 44 ILE B N 1
ATOM 1858 C CA . ILE B 1 44 ? 2.404 -10 -0.701 1 98.88 44 ILE B CA 1
ATOM 1859 C C . ILE B 1 44 ? 3.324 -8.805 -0.925 1 98.88 44 ILE B C 1
ATOM 1861 O O . ILE B 1 44 ? 4.445 -8.953 -1.417 1 98.88 44 ILE B O 1
ATOM 1865 N N . GLY B 1 45 ? 2.83 -7.648 -0.61 1 98.75 45 GLY B N 1
ATOM 1866 C CA . GLY B 1 45 ? 3.662 -6.457 -0.637 1 98.75 45 GLY B CA 1
ATOM 1867 C C . GLY B 1 45 ? 4.5 -6.285 0.616 1 98.75 45 GLY B C 1
ATOM 1868 O O . GLY B 1 45 ? 3.99 -6.406 1.732 1 98.75 45 GLY B O 1
ATOM 1869 N N . VAL B 1 46 ? 5.746 -6.012 0.505 1 98.19 46 VAL B N 1
ATOM 1870 C CA . VAL B 1 46 ? 6.625 -5.809 1.65 1 98.19 46 VAL B CA 1
ATOM 1871 C C . VAL B 1 46 ? 6.617 -4.34 2.059 1 98.19 46 VAL B C 1
ATOM 1873 O O . VAL B 1 46 ? 7.23 -3.5 1.396 1 98.19 46 VAL B O 1
ATOM 1876 N N . LEU B 1 47 ? 5.891 -4.051 3.117 1 97.12 47 LEU B N 1
ATOM 1877 C CA . LEU B 1 47 ? 5.734 -2.693 3.627 1 97.12 47 LEU B CA 1
ATOM 1878 C C . LEU B 1 47 ? 7.078 -2.109 4.047 1 97.12 47 LEU B C 1
ATOM 1880 O O . LEU B 1 47 ? 7.965 -2.842 4.492 1 97.12 47 LEU B O 1
ATOM 1884 N N . LYS B 1 48 ? 7.328 -0.899 3.893 1 96.94 48 LYS B N 1
ATOM 1885 C CA . LYS B 1 48 ? 6.391 0.108 3.406 1 96.94 48 LYS B CA 1
ATOM 1886 C C . LYS B 1 48 ? 6.695 0.491 1.961 1 96.94 48 LYS B C 1
ATOM 1888 O O . LYS B 1 48 ? 5.809 0.94 1.232 1 96.94 48 LYS B O 1
ATOM 1893 N N . GLY B 1 49 ? 7.895 0.162 1.56 1 97.25 49 GLY B N 1
ATOM 1894 C CA . GLY B 1 49 ? 8.422 0.723 0.325 1 97.25 49 GLY B CA 1
ATOM 1895 C C . GLY B 1 49 ? 7.77 0.148 -0.918 1 97.25 49 GLY B C 1
ATOM 1896 O O . GLY B 1 49 ? 7.664 0.828 -1.94 1 97.25 49 GLY B O 1
ATOM 1897 N N . ALA B 1 50 ? 7.297 -0.973 -0.83 1 98.38 50 ALA B N 1
ATOM 1898 C CA . ALA B 1 50 ? 6.883 -1.695 -2.029 1 98.38 50 ALA B CA 1
ATOM 1899 C C . ALA B 1 50 ? 5.457 -1.326 -2.426 1 98.38 50 ALA B C 1
ATOM 1901 O O . ALA B 1 50 ? 4.992 -1.69 -3.508 1 98.38 50 ALA B O 1
ATOM 1902 N N . VAL B 1 51 ? 4.75 -0.567 -1.615 1 98.69 51 VAL B N 1
ATOM 1903 C CA . VAL B 1 51 ? 3.312 -0.411 -1.8 1 98.69 51 VAL B CA 1
ATOM 1904 C C . VAL B 1 51 ? 3.035 0.326 -3.107 1 98.69 51 VAL B C 1
ATOM 1906 O O . VAL B 1 51 ? 2.09 -0.008 -3.828 1 98.69 51 VAL B O 1
ATOM 1909 N N . TYR B 1 52 ? 3.834 1.359 -3.457 1 98.81 52 TYR B N 1
ATOM 1910 C CA . TYR B 1 52 ? 3.631 2.1 -4.695 1 98.81 52 TYR B CA 1
ATOM 1911 C C . TYR B 1 52 ? 3.83 1.199 -5.91 1 98.81 52 TYR B C 1
ATOM 1913 O O . TYR B 1 52 ? 3.002 1.187 -6.824 1 98.81 52 TYR B O 1
ATOM 1921 N N . PHE B 1 53 ? 4.891 0.444 -5.812 1 98.94 53 PHE B N 1
ATOM 1922 C CA . PHE B 1 53 ? 5.195 -0.479 -6.898 1 98.94 53 PHE B CA 1
ATOM 1923 C C . PHE B 1 53 ? 4.152 -1.587 -6.977 1 98.94 53 PHE B C 1
ATOM 1925 O O . PHE B 1 53 ? 3.689 -1.933 -8.07 1 98.94 53 PHE B O 1
ATOM 1932 N N . MET B 1 54 ? 3.764 -2.164 -5.875 1 98.88 54 MET B N 1
ATOM 1933 C CA . MET B 1 54 ? 2.807 -3.266 -5.84 1 98.88 54 MET B CA 1
ATOM 1934 C C . MET B 1 54 ? 1.482 -2.855 -6.477 1 98.88 54 MET B C 1
ATOM 1936 O O . MET B 1 54 ? 0.921 -3.598 -7.285 1 98.88 54 MET B O 1
ATOM 1940 N N . THR B 1 55 ? 0.963 -1.684 -6.09 1 98.81 55 THR B N 1
ATOM 1941 C CA . THR B 1 55 ? -0.347 -1.274 -6.582 1 98.81 55 THR B CA 1
ATOM 1942 C C . THR B 1 55 ? -0.3 -1.002 -8.078 1 98.81 55 THR B C 1
ATOM 1944 O O . THR B 1 55 ? -1.197 -1.412 -8.82 1 98.81 55 THR B O 1
ATOM 1947 N N . ASP B 1 56 ? 0.75 -0.333 -8.562 1 98.75 56 ASP B N 1
ATOM 1948 C CA . ASP B 1 56 ? 0.88 -0.096 -10 1 98.75 56 ASP B CA 1
ATOM 1949 C C . ASP B 1 56 ? 1.054 -1.409 -10.758 1 98.75 56 ASP B C 1
ATOM 1951 O O . ASP B 1 56 ? 0.436 -1.612 -11.805 1 98.75 56 ASP B O 1
ATOM 1955 N N . LEU B 1 57 ? 1.872 -2.271 -10.219 1 98.88 57 LEU B N 1
ATOM 1956 C CA . LEU B 1 57 ? 2.166 -3.545 -10.867 1 98.88 57 LEU B CA 1
ATOM 1957 C C . LEU B 1 57 ? 0.905 -4.395 -10.992 1 98.88 57 LEU B C 1
ATOM 1959 O O . LEU B 1 57 ? 0.575 -4.867 -12.078 1 98.88 57 LEU B O 1
ATOM 1963 N N . THR B 1 58 ? 0.21 -4.582 -9.898 1 98.75 58 THR B N 1
ATOM 1964 C CA . THR B 1 58 ? -0.883 -5.547 -9.852 1 98.75 58 THR B CA 1
ATOM 1965 C C . THR B 1 58 ? -2.061 -5.066 -10.695 1 98.75 58 THR B C 1
ATOM 1967 O O . THR B 1 58 ? -2.854 -5.875 -11.18 1 98.75 58 THR B O 1
ATOM 1970 N N . ARG B 1 59 ? -2.17 -3.779 -10.938 1 98 59 ARG B N 1
ATOM 1971 C CA . ARG B 1 59 ? -3.225 -3.266 -11.805 1 98 59 ARG B CA 1
ATOM 1972 C C . ARG B 1 59 ? -2.975 -3.654 -13.258 1 98 59 ARG B C 1
ATOM 1974 O O . ARG B 1 59 ? -3.891 -3.615 -14.086 1 98 59 ARG B O 1
ATOM 1981 N N . HIS B 1 60 ? -1.764 -3.982 -13.539 1 98.38 60 HIS B N 1
ATOM 1982 C CA . HIS B 1 60 ? -1.428 -4.426 -14.891 1 98.38 60 HIS B CA 1
ATOM 1983 C C . HIS B 1 60 ? -1.449 -5.949 -14.984 1 98.38 60 HIS B C 1
ATOM 1985 O O . HIS B 1 60 ? -1.208 -6.508 -16.062 1 98.38 60 HIS B O 1
ATOM 1991 N N . MET B 1 61 ? -1.695 -6.648 -13.875 1 98.12 61 MET B N 1
ATOM 1992 C CA . MET B 1 61 ? -1.828 -8.102 -13.875 1 98.12 61 MET B CA 1
ATOM 1993 C C . MET B 1 61 ? -3.277 -8.516 -14.109 1 98.12 61 MET B C 1
ATOM 1995 O O . MET B 1 61 ? -4.137 -8.289 -13.25 1 98.12 61 MET B O 1
ATOM 1999 N N . ASN B 1 62 ? -3.521 -9.117 -15.211 1 95.94 62 ASN B N 1
ATOM 2000 C CA . ASN B 1 62 ? -4.848 -9.648 -15.484 1 95.94 62 ASN B CA 1
ATOM 2001 C C . ASN B 1 62 ? -5.016 -11.062 -14.914 1 95.94 62 ASN B C 1
ATOM 2003 O O . ASN B 1 62 ? -5.16 -12.023 -15.672 1 95.94 62 ASN B O 1
ATOM 2007 N N . VAL B 1 63 ? -4.996 -11.195 -13.609 1 96.12 63 VAL B N 1
ATOM 2008 C CA . VAL B 1 63 ? -5.051 -12.438 -12.844 1 96.12 63 VAL B CA 1
ATOM 2009 C C . VAL B 1 63 ? -5.871 -12.234 -11.578 1 96.12 63 VAL B C 1
ATOM 2011 O O . VAL B 1 63 ? -5.719 -11.219 -10.891 1 96.12 63 VAL B O 1
ATOM 2014 N N . LYS B 1 64 ? -6.875 -13.102 -11.328 1 96.19 64 LYS B N 1
ATOM 2015 C CA . LYS B 1 64 ? -7.5 -13.125 -10.016 1 96.19 64 LYS B CA 1
ATOM 2016 C C . LYS B 1 64 ? -6.473 -13.422 -8.922 1 96.19 64 LYS B C 1
ATOM 2018 O O . LYS B 1 64 ? -5.699 -14.375 -9.031 1 96.19 64 LYS B O 1
ATOM 2023 N N . MET B 1 65 ? -6.441 -12.57 -7.859 1 98.25 65 MET B N 1
ATOM 2024 C CA . MET B 1 65 ? -5.398 -12.719 -6.848 1 98.25 65 MET B CA 1
ATOM 2025 C C . MET B 1 65 ? -5.895 -12.266 -5.48 1 98.25 65 MET B C 1
ATOM 2027 O O . MET B 1 65 ? -6.922 -11.594 -5.379 1 98.25 65 MET B O 1
ATOM 2031 N N . GLN B 1 66 ? -5.258 -12.734 -4.465 1 98.38 66 GLN B N 1
ATOM 2032 C CA . GLN B 1 66 ? -5.379 -12.188 -3.117 1 98.38 66 GLN B CA 1
ATOM 2033 C C . GLN B 1 66 ? -4.164 -11.352 -2.752 1 98.38 66 GLN B C 1
ATOM 2035 O O . GLN B 1 66 ? -3.027 -11.727 -3.055 1 98.38 66 GLN B O 1
ATOM 2040 N N . ASN B 1 67 ? -4.398 -10.164 -2.203 1 98.62 67 ASN B N 1
ATOM 2041 C CA . ASN B 1 67 ? -3.32 -9.289 -1.75 1 98.62 67 ASN B CA 1
ATOM 2042 C C . ASN B 1 67 ? -3.129 -9.375 -0.238 1 98.62 67 ASN B C 1
ATOM 2044 O O . ASN B 1 67 ? -4.102 -9.5 0.508 1 98.62 67 ASN B O 1
ATOM 2048 N N . ASP B 1 68 ? -1.937 -9.312 0.197 1 98.62 68 ASP B N 1
ATOM 2049 C CA . ASP B 1 68 ? -1.584 -9.227 1.61 1 98.62 68 ASP B CA 1
ATOM 2050 C C . ASP B 1 68 ? -0.275 -8.469 1.806 1 98.62 68 ASP B C 1
ATOM 2052 O O . ASP B 1 68 ? 0.307 -7.965 0.842 1 98.62 68 ASP B O 1
ATOM 2056 N N . PHE B 1 69 ? 0.1 -8.289 3.051 1 98.62 69 PHE B N 1
ATOM 2057 C CA . PHE B 1 69 ? 1.263 -7.461 3.342 1 98.62 69 PHE B CA 1
ATOM 2058 C C . PHE B 1 69 ? 2.096 -8.07 4.465 1 98.62 69 PHE B C 1
ATOM 2060 O O . PHE B 1 69 ? 1.568 -8.797 5.312 1 98.62 69 PHE B O 1
ATOM 2067 N N . MET B 1 70 ? 3.305 -7.777 4.453 1 98.06 70 MET B N 1
ATOM 2068 C CA . MET B 1 70 ? 4.199 -8.07 5.566 1 98.06 70 MET B CA 1
ATOM 2069 C C . MET B 1 70 ? 5.258 -6.984 5.723 1 98.06 70 MET B C 1
ATOM 2071 O O . MET B 1 70 ? 5.43 -6.148 4.836 1 98.06 70 MET B O 1
ATOM 2075 N N . ASP B 1 71 ? 5.82 -6.934 6.863 1 97.31 71 ASP B N 1
ATOM 2076 C CA . ASP B 1 71 ? 6.898 -5.992 7.148 1 97.31 71 ASP B CA 1
ATOM 2077 C C . ASP B 1 71 ? 8.031 -6.672 7.918 1 97.31 71 ASP B C 1
ATOM 2079 O O . ASP B 1 71 ? 7.789 -7.352 8.914 1 97.31 71 ASP B O 1
ATOM 2083 N N . VAL B 1 72 ? 9.188 -6.531 7.387 1 94.62 72 VAL B N 1
ATOM 2084 C CA . VAL B 1 72 ? 10.398 -7.109 7.957 1 94.62 72 VAL B CA 1
ATOM 2085 C C . VAL B 1 72 ? 11.445 -6.02 8.164 1 94.62 72 VAL B C 1
ATOM 2087 O O . VAL B 1 72 ? 11.633 -5.152 7.309 1 94.62 72 VAL B O 1
ATOM 2090 N N . SER B 1 73 ? 12.047 -6.031 9.297 1 89.62 73 SER B N 1
ATOM 2091 C CA . SER B 1 73 ? 13.094 -5.059 9.586 1 89.62 73 SER B CA 1
ATOM 2092 C C . SER B 1 73 ? 14.398 -5.742 9.984 1 89.62 73 SER B C 1
ATOM 2094 O O . SER B 1 73 ? 14.383 -6.863 10.492 1 89.62 73 SER B O 1
ATOM 2096 N N . SER B 1 74 ? 15.398 -5.059 9.656 1 80.88 74 SER B N 1
ATOM 2097 C CA . SER B 1 74 ? 16.703 -5.547 10.109 1 80.88 74 SER B CA 1
ATOM 2098 C C . SER B 1 74 ? 16.969 -5.148 11.555 1 80.88 74 SER B C 1
ATOM 2100 O O . SER B 1 74 ? 16.578 -4.062 11.984 1 80.88 74 SER B O 1
ATOM 2102 N N . TYR B 1 75 ? 17.125 -6.137 12.43 1 67.25 75 TYR B N 1
ATOM 2103 C CA . TYR B 1 75 ? 17.5 -5.785 13.789 1 67.25 75 TYR B CA 1
ATOM 2104 C C . TYR B 1 75 ? 18.922 -6.215 14.086 1 67.25 75 TYR B C 1
ATOM 2106 O O . TYR B 1 75 ? 19.453 -7.121 13.438 1 67.25 75 TYR B O 1
ATOM 2114 N N . GLY B 1 76 ? 19.594 -5.559 14.984 1 57.88 76 GLY B N 1
ATOM 2115 C CA . GLY B 1 76 ? 20.984 -5.73 15.383 1 57.88 76 GLY B CA 1
ATOM 2116 C C . GLY B 1 76 ? 21.797 -4.449 15.297 1 57.88 76 GLY B C 1
ATOM 2117 O O . GLY B 1 76 ? 21.266 -3.4 14.914 1 57.88 76 GLY B O 1
ATOM 2118 N N . ASP B 1 77 ? 23.078 -4.617 15.727 1 47.09 77 ASP B N 1
ATOM 2119 C CA . ASP B 1 77 ? 23.984 -3.504 15.992 1 47.09 77 ASP B CA 1
ATOM 2120 C C . ASP B 1 77 ? 24.094 -2.586 14.781 1 47.09 77 ASP B C 1
ATOM 2122 O O . ASP B 1 77 ? 23.844 -3.008 13.648 1 47.09 77 ASP B O 1
ATOM 2126 N N . GLY B 1 78 ? 24.766 -1.484 14.258 1 44.47 78 GLY B N 1
ATOM 2127 C CA . GLY B 1 78 ? 25.219 -0.323 13.5 1 44.47 78 GLY B CA 1
ATOM 2128 C C . GLY B 1 78 ? 24.703 -0.313 12.07 1 44.47 78 GLY B C 1
ATOM 2129 O O . GLY B 1 78 ? 23.797 -1.079 11.727 1 44.47 78 GLY B O 1
ATOM 2130 N N . PHE B 1 79 ? 25.109 0.643 11.133 1 45.53 79 PHE B N 1
ATOM 2131 C CA . PHE B 1 79 ? 25 0.97 9.719 1 45.53 79 PHE B CA 1
ATOM 2132 C C . PHE B 1 79 ? 25.094 -0.29 8.859 1 45.53 79 PHE B C 1
ATOM 2134 O O . PHE B 1 79 ? 24.859 -0.245 7.652 1 45.53 79 PHE B O 1
ATOM 2141 N N . GLU B 1 80 ? 25.562 -1.409 9.562 1 46.5 80 GLU B N 1
ATOM 2142 C CA . GLU B 1 80 ? 25.812 -2.588 8.734 1 46.5 80 GLU B CA 1
ATOM 2143 C C . GLU B 1 80 ? 24.719 -3.631 8.914 1 46.5 80 GLU B C 1
ATOM 2145 O O . GLU B 1 80 ? 24.266 -3.883 10.039 1 46.5 80 GLU B O 1
ATOM 2150 N N . SER B 1 81 ? 23.906 -3.912 7.957 1 54.94 81 SER B N 1
ATOM 2151 C CA . SER B 1 81 ? 22.953 -5.02 7.945 1 54.94 81 SER B CA 1
ATOM 2152 C C . SER B 1 81 ? 23.484 -6.219 8.719 1 54.94 81 SER B C 1
ATOM 2154 O O . SER B 1 81 ? 24.578 -6.707 8.43 1 54.94 81 SER B O 1
ATOM 2156 N N . SER B 1 82 ? 23.312 -6.371 10.109 1 55.75 82 SER B N 1
ATOM 2157 C CA . SER B 1 82 ? 23.812 -7.461 10.945 1 55.75 82 SER B CA 1
ATOM 2158 C C . SER B 1 82 ? 23.359 -8.812 10.406 1 55.75 82 SER B C 1
ATOM 2160 O O . SER B 1 82 ? 23.781 -9.859 10.914 1 55.75 82 SER B O 1
ATOM 2162 N N . GLY B 1 83 ? 22.609 -8.781 9.305 1 65.31 83 GLY B N 1
ATOM 2163 C CA . GLY B 1 83 ? 22.094 -10.039 8.773 1 65.31 83 GLY B CA 1
ATOM 2164 C C . GLY B 1 83 ? 20.906 -10.578 9.555 1 65.31 83 GLY B C 1
ATOM 2165 O O . GLY B 1 83 ? 20.25 -11.523 9.125 1 65.31 83 GLY B O 1
ATOM 2166 N N . LYS B 1 84 ? 20.641 -9.961 10.742 1 80.19 84 LYS B N 1
ATOM 2167 C CA . LYS B 1 84 ? 19.484 -10.422 11.508 1 80.19 84 LYS B CA 1
ATOM 2168 C C . LYS B 1 84 ? 18.219 -9.664 11.109 1 80.19 84 LYS B C 1
ATOM 2170 O O . LYS B 1 84 ? 18.25 -8.445 10.969 1 80.19 84 LYS B O 1
ATOM 2175 N N . VAL B 1 85 ? 17.109 -10.43 10.805 1 85.06 85 VAL B N 1
ATOM 2176 C CA . VAL B 1 85 ? 15.852 -9.867 10.336 1 85.06 85 VAL B CA 1
ATOM 2177 C C . VAL B 1 85 ? 14.719 -10.297 11.266 1 85.06 85 VAL B C 1
ATOM 2179 O O . VAL B 1 85 ? 14.742 -11.391 11.82 1 85.06 85 VAL B O 1
ATOM 2182 N N . ARG B 1 86 ? 13.898 -9.305 11.523 1 89.25 86 ARG B N 1
ATOM 2183 C CA . ARG B 1 86 ? 12.727 -9.602 12.344 1 89.25 86 ARG B CA 1
ATOM 2184 C C . ARG B 1 86 ? 11.438 -9.328 11.57 1 89.25 86 ARG B C 1
ATOM 2186 O O . ARG B 1 86 ? 11.383 -8.414 10.742 1 89.25 86 ARG B O 1
ATOM 2193 N N . LEU B 1 87 ? 10.461 -10.117 11.906 1 92.62 87 LEU B N 1
ATOM 2194 C CA . LEU B 1 87 ? 9.133 -9.977 11.328 1 92.62 87 LEU B CA 1
ATOM 2195 C C . LEU B 1 87 ? 8.305 -8.969 12.117 1 92.62 87 LEU B C 1
ATOM 2197 O O . LEU B 1 87 ? 7.902 -9.242 13.25 1 92.62 87 LEU B O 1
ATOM 2201 N N . ASP B 1 88 ? 8.008 -7.828 11.57 1 94.75 88 ASP B N 1
ATOM 2202 C CA . ASP B 1 88 ? 7.258 -6.785 12.25 1 94.75 88 ASP B CA 1
ATOM 2203 C C . ASP B 1 88 ? 5.758 -6.934 11.992 1 94.75 88 ASP B C 1
ATOM 2205 O O . ASP B 1 88 ? 4.945 -6.695 12.891 1 94.75 88 ASP B O 1
ATOM 2209 N N . ILE B 1 89 ? 5.371 -7.184 10.812 1 96.88 89 ILE B N 1
ATOM 2210 C CA . ILE B 1 89 ? 4.004 -7.469 10.398 1 96.88 89 ILE B CA 1
ATOM 2211 C C . ILE B 1 89 ? 3.961 -8.797 9.633 1 96.88 89 ILE B C 1
ATOM 2213 O O . ILE B 1 89 ? 4.637 -8.953 8.617 1 96.88 89 ILE B O 1
ATOM 2217 N N . ASP B 1 90 ? 3.176 -9.68 10.148 1 97.06 90 ASP B N 1
ATOM 2218 C CA . ASP B 1 90 ? 3.064 -11 9.531 1 97.06 90 ASP B CA 1
ATOM 2219 C C . ASP B 1 90 ? 1.952 -11.023 8.484 1 97.06 90 ASP B C 1
ATOM 2221 O O . ASP B 1 90 ? 1.015 -10.219 8.547 1 97.06 90 ASP B O 1
ATOM 2225 N N . VAL B 1 91 ? 2.145 -11.883 7.535 1 97.75 91 VAL B N 1
ATOM 2226 C CA . VAL B 1 91 ? 1.083 -12.141 6.566 1 97.75 91 VAL B CA 1
ATOM 2227 C C . VAL B 1 91 ? -0.134 -12.727 7.277 1 97.75 91 VAL B C 1
ATOM 2229 O O . VAL B 1 91 ? 0.004 -13.578 8.164 1 97.75 91 VAL B O 1
ATOM 2232 N N . GLN B 1 92 ? -1.287 -12.289 6.895 1 96.5 92 GLN B N 1
ATOM 2233 C CA . GLN B 1 92 ? -2.508 -12.75 7.551 1 96.5 92 GLN B CA 1
ATOM 2234 C C . GLN B 1 92 ? -3.113 -13.945 6.824 1 96.5 92 GLN B C 1
ATOM 2236 O O . GLN B 1 92 ? -3.725 -14.812 7.445 1 96.5 92 GLN B O 1
ATOM 2241 N N . ALA B 1 93 ? -2.963 -14.023 5.516 1 97.31 93 ALA B N 1
ATOM 2242 C CA . ALA B 1 93 ? -3.502 -15.125 4.715 1 97.31 93 ALA B CA 1
ATOM 2243 C C . ALA B 1 93 ? -2.766 -16.422 5.008 1 97.31 93 ALA B C 1
ATOM 2245 O O . ALA B 1 93 ? -1.579 -16.422 5.34 1 97.31 93 ALA B O 1
ATOM 2246 N N . ASP B 1 94 ? -3.436 -17.562 4.922 1 97.81 94 ASP B N 1
ATOM 2247 C CA . ASP B 1 94 ? -2.781 -18.859 4.957 1 97.81 94 ASP B CA 1
ATOM 2248 C C . ASP B 1 94 ? -1.972 -19.094 3.684 1 97.81 94 ASP B C 1
ATOM 2250 O O . ASP B 1 94 ? -2.518 -19.062 2.578 1 97.81 94 ASP B O 1
ATOM 2254 N N . VAL B 1 95 ? -0.726 -19.375 3.873 1 98.62 95 VAL B N 1
ATOM 2255 C CA . VAL B 1 95 ? 0.159 -19.469 2.717 1 98.62 95 VAL B CA 1
ATOM 2256 C C . VAL B 1 95 ? 0.296 -20.922 2.279 1 98.62 95 VAL B C 1
ATOM 2258 O O . VAL B 1 95 ? 0.878 -21.219 1.231 1 98.62 95 VAL B O 1
ATOM 2261 N N . LYS B 1 96 ? -0.225 -21.859 3.053 1 98.75 96 LYS B N 1
ATOM 2262 C CA . LYS B 1 96 ? -0.061 -23.281 2.771 1 98.75 96 LYS B CA 1
ATOM 2263 C C . LYS B 1 96 ? -0.606 -23.641 1.393 1 98.75 96 LYS B C 1
ATOM 2265 O O . LYS B 1 96 ? -1.736 -23.281 1.055 1 98.75 96 LYS B O 1
ATOM 2270 N N . ASP B 1 97 ? 0.176 -24.297 0.569 1 98.69 97 ASP B N 1
ATOM 2271 C CA . ASP B 1 97 ? -0.137 -24.844 -0.747 1 98.69 97 ASP B CA 1
ATOM 2272 C C . ASP B 1 97 ? -0.488 -23.734 -1.734 1 98.69 97 ASP B C 1
ATOM 2274 O O . ASP B 1 97 ? -1.153 -23.969 -2.742 1 98.69 97 ASP B O 1
ATOM 2278 N N . ARG B 1 98 ? -0.102 -22.453 -1.448 1 98.62 98 ARG B N 1
ATOM 2279 C CA . ARG B 1 98 ? -0.383 -21.312 -2.307 1 98.62 98 ARG B CA 1
ATOM 2280 C C . ARG B 1 98 ? 0.847 -20.922 -3.119 1 98.62 98 ARG B C 1
ATOM 2282 O O . ARG B 1 98 ? 1.979 -21.094 -2.668 1 98.62 98 ARG B O 1
ATOM 2289 N N . ASP B 1 99 ? 0.62 -20.438 -4.348 1 98.88 99 ASP B N 1
ATOM 2290 C CA . ASP B 1 99 ? 1.655 -19.703 -5.059 1 98.88 99 ASP B CA 1
ATOM 2291 C C . ASP B 1 99 ? 1.774 -18.266 -4.523 1 98.88 99 ASP B C 1
ATOM 2293 O O . ASP B 1 99 ? 0.822 -17.484 -4.602 1 98.88 99 ASP B O 1
ATOM 2297 N N . VAL B 1 100 ? 2.961 -17.969 -4 1 98.94 100 VAL B N 1
ATOM 2298 C CA . VAL B 1 100 ? 3.16 -16.688 -3.359 1 98.94 100 VAL B CA 1
ATOM 2299 C C . VAL B 1 100 ? 4.105 -15.828 -4.199 1 98.94 100 VAL B C 1
ATOM 2301 O O . VAL B 1 100 ? 5.137 -16.312 -4.672 1 98.94 100 VAL B O 1
ATOM 2304 N N . LEU B 1 101 ? 3.713 -14.633 -4.504 1 98.94 101 LEU B N 1
ATOM 2305 C CA . LEU B 1 101 ? 4.566 -13.625 -5.129 1 98.94 101 LEU B CA 1
ATOM 2306 C C . LEU B 1 101 ? 4.879 -12.5 -4.152 1 98.94 101 LEU B C 1
ATOM 2308 O O . LEU B 1 101 ? 3.98 -11.758 -3.74 1 98.94 101 LEU B O 1
ATOM 2312 N N . LEU B 1 102 ? 6.145 -12.406 -3.748 1 98.88 102 LEU B N 1
ATOM 2313 C CA . LEU B 1 102 ? 6.629 -11.281 -2.949 1 98.88 102 LEU B CA 1
ATOM 2314 C C . LEU B 1 102 ? 6.941 -10.078 -3.83 1 98.88 102 LEU B C 1
ATOM 2316 O O . LEU B 1 102 ? 7.613 -10.211 -4.855 1 98.88 102 LEU B O 1
ATOM 2320 N N . VAL B 1 103 ? 6.406 -8.922 -3.506 1 98.94 103 VAL B N 1
ATOM 2321 C CA . VAL B 1 103 ? 6.688 -7.688 -4.227 1 98.94 103 VAL B CA 1
ATOM 2322 C C . VAL B 1 103 ? 7.547 -6.77 -3.365 1 98.94 103 VAL B C 1
ATOM 2324 O O . VAL B 1 103 ? 7.164 -6.418 -2.246 1 98.94 103 VAL B O 1
ATOM 2327 N N . GLU B 1 104 ? 8.727 -6.375 -3.828 1 98.38 104 GLU B N 1
ATOM 2328 C CA . GLU B 1 104 ? 9.688 -5.543 -3.115 1 98.38 104 GLU B CA 1
ATOM 2329 C C . GLU B 1 104 ? 10.023 -4.281 -3.91 1 98.38 104 GLU B C 1
ATOM 2331 O O . GLU B 1 104 ? 9.945 -4.277 -5.141 1 98.38 104 GLU B O 1
ATOM 2336 N N . ASP B 1 105 ? 10.367 -3.24 -3.188 1 98.06 105 ASP B N 1
ATOM 2337 C CA . ASP B 1 105 ? 10.844 -2.039 -3.863 1 98.06 105 ASP B CA 1
ATOM 2338 C C . ASP B 1 105 ? 12.281 -2.221 -4.355 1 98.06 105 ASP B C 1
ATOM 2340 O O . ASP B 1 105 ? 12.594 -1.908 -5.504 1 98.06 105 ASP B O 1
ATOM 2344 N N . ILE B 1 106 ? 13.078 -2.762 -3.465 1 96.94 106 ILE B N 1
ATOM 2345 C CA . ILE B 1 106 ? 14.484 -2.908 -3.826 1 96.94 106 ILE B CA 1
ATOM 2346 C C . ILE B 1 106 ? 15.07 -4.125 -3.119 1 96.94 106 ILE B C 1
ATOM 2348 O O . ILE B 1 106 ? 14.773 -4.379 -1.948 1 96.94 106 ILE B O 1
ATOM 2352 N N . VAL B 1 107 ? 15.812 -4.961 -3.822 1 96.06 107 VAL B N 1
ATOM 2353 C CA . VAL B 1 107 ? 16.609 -6.035 -3.244 1 96.06 107 VAL B CA 1
ATOM 2354 C C . VAL B 1 107 ? 18.094 -5.691 -3.338 1 96.06 107 VAL B C 1
ATOM 2356 O O . VAL B 1 107 ? 18.641 -5.574 -4.438 1 96.06 107 VAL B O 1
ATOM 2359 N N . ASP B 1 108 ? 18.672 -5.57 -2.225 1 93.06 108 ASP B N 1
ATOM 2360 C CA . ASP B 1 108 ? 20.062 -5.164 -2.143 1 93.06 108 ASP B CA 1
ATOM 2361 C C . ASP B 1 108 ? 20.953 -6.344 -1.75 1 93.06 108 ASP B C 1
ATOM 2363 O O . ASP B 1 108 ? 21.297 -7.176 -2.59 1 93.06 108 ASP B O 1
ATOM 2367 N N . THR B 1 109 ? 21.141 -6.602 -0.45 1 89.81 109 THR B N 1
ATOM 2368 C CA . THR B 1 109 ? 22 -7.684 0.011 1 89.81 109 THR B CA 1
ATOM 2369 C C . THR B 1 109 ? 21.281 -9.031 -0.116 1 89.81 109 THR B C 1
ATOM 2371 O O . THR B 1 109 ? 21.938 -10.078 -0.162 1 89.81 109 THR B O 1
ATOM 2374 N N . GLY B 1 110 ? 20.016 -8.977 -0.064 1 93.62 110 GLY B N 1
ATOM 2375 C CA . GLY B 1 110 ? 19.234 -10.195 -0.208 1 93.62 110 GLY B CA 1
ATOM 2376 C C . GLY B 1 110 ? 18.859 -10.82 1.12 1 93.62 110 GLY B C 1
ATOM 2377 O O . GLY B 1 110 ? 18.109 -11.805 1.159 1 93.62 110 GLY B O 1
ATOM 2378 N N . HIS B 1 111 ? 19.266 -10.266 2.229 1 92.69 111 HIS B N 1
ATOM 2379 C CA . HIS B 1 111 ? 19.016 -10.844 3.545 1 92.69 111 HIS B CA 1
ATOM 2380 C C . HIS B 1 111 ? 17.516 -10.914 3.834 1 92.69 111 HIS B C 1
ATOM 2382 O O . HIS B 1 111 ? 17.016 -11.961 4.242 1 92.69 111 HIS B O 1
ATOM 2388 N N . THR B 1 112 ? 16.844 -9.812 3.557 1 93.5 112 THR B N 1
ATOM 2389 C CA . THR B 1 112 ? 15.414 -9.742 3.838 1 93.5 112 THR B CA 1
ATOM 2390 C C . THR B 1 112 ? 14.641 -10.734 2.965 1 93.5 112 THR B C 1
ATOM 2392 O O . THR B 1 112 ? 13.781 -11.469 3.457 1 93.5 112 THR B O 1
ATOM 2395 N N . LEU B 1 113 ? 15.031 -10.766 1.748 1 96.31 113 LEU B N 1
ATOM 2396 C CA . LEU B 1 113 ? 14.352 -11.656 0.814 1 96.31 113 LEU B CA 1
ATOM 2397 C C . LEU B 1 113 ? 14.547 -13.117 1.213 1 96.31 113 LEU B C 1
ATOM 2399 O O . LEU B 1 113 ? 13.594 -13.898 1.21 1 96.31 113 LEU B O 1
ATOM 2403 N N . LYS B 1 114 ? 15.758 -13.461 1.526 1 95.81 114 LYS B N 1
ATOM 2404 C CA . LYS B 1 114 ? 16.047 -14.828 1.951 1 95.81 114 LYS B CA 1
ATOM 2405 C C . LYS B 1 114 ? 15.203 -15.219 3.162 1 95.81 114 LYS B C 1
ATOM 2407 O O . LYS B 1 114 ? 14.617 -16.297 3.193 1 95.81 114 LYS B O 1
ATOM 2412 N N . PHE B 1 115 ? 15.164 -14.32 4.121 1 95.75 115 PHE B N 1
ATOM 2413 C CA . PHE B 1 115 ? 14.383 -14.555 5.328 1 95.75 115 PHE B CA 1
ATOM 2414 C C . PHE B 1 115 ? 12.922 -14.82 4.988 1 95.75 115 PHE B C 1
ATOM 2416 O O . PHE B 1 115 ? 12.336 -15.789 5.469 1 95.75 115 PHE B O 1
ATOM 2423 N N . MET B 1 116 ? 12.312 -13.992 4.121 1 97.81 116 MET B N 1
ATOM 2424 C CA . MET B 1 116 ? 10.898 -14.109 3.789 1 97.81 116 MET B CA 1
ATOM 2425 C C . MET B 1 116 ? 10.625 -15.383 3 1 97.81 116 MET B C 1
ATOM 2427 O O . MET B 1 116 ? 9.648 -16.078 3.268 1 97.81 116 MET B O 1
ATOM 2431 N N . LYS B 1 117 ? 11.445 -15.68 2.037 1 97.94 117 LYS B N 1
ATOM 2432 C CA . LYS B 1 117 ? 11.266 -16.906 1.258 1 97.94 117 LYS B CA 1
ATOM 2433 C C . LYS B 1 117 ? 11.336 -18.141 2.148 1 97.94 117 LYS B C 1
ATOM 2435 O O . LYS B 1 117 ? 10.492 -19.031 2.049 1 97.94 117 LYS B O 1
ATOM 2440 N N . ASP B 1 118 ? 12.398 -18.188 3.035 1 97.25 118 ASP B N 1
ATOM 2441 C CA . ASP B 1 118 ? 12.555 -19.312 3.941 1 97.25 118 ASP B CA 1
ATOM 2442 C C . ASP B 1 118 ? 11.336 -19.469 4.844 1 97.25 118 ASP B C 1
ATOM 2444 O O . ASP B 1 118 ? 10.836 -20.594 5.027 1 97.25 118 ASP B O 1
ATOM 2448 N N . LEU B 1 119 ? 10.898 -18.375 5.41 1 97.69 119 LEU B N 1
ATOM 2449 C CA . LEU B 1 119 ? 9.75 -18.375 6.305 1 97.69 119 LEU B CA 1
ATOM 2450 C C . LEU B 1 119 ? 8.508 -18.922 5.609 1 97.69 119 LEU B C 1
ATOM 2452 O O . LEU B 1 119 ? 7.836 -19.812 6.141 1 97.69 119 LEU B O 1
ATOM 2456 N N . LEU B 1 120 ? 8.172 -18.438 4.41 1 98.62 120 LEU B N 1
ATOM 2457 C CA . LEU B 1 120 ? 6.957 -18.797 3.695 1 98.62 120 LEU B CA 1
ATOM 2458 C C . LEU B 1 120 ? 7.035 -20.234 3.189 1 98.62 120 LEU B C 1
ATOM 2460 O O . LEU B 1 120 ? 6.031 -20.953 3.191 1 98.62 120 LEU B O 1
ATOM 2464 N N . ASN B 1 121 ? 8.227 -20.609 2.791 1 98.56 121 ASN B N 1
ATOM 2465 C CA . ASN B 1 121 ? 8.422 -22 2.412 1 98.56 121 ASN B CA 1
ATOM 2466 C C . ASN B 1 121 ? 8.203 -22.953 3.594 1 98.56 121 ASN B C 1
ATOM 2468 O O . ASN B 1 121 ? 7.543 -23.984 3.455 1 98.56 121 ASN B O 1
ATOM 2472 N N . LYS B 1 122 ? 8.773 -22.594 4.684 1 98.38 122 LYS B N 1
ATOM 2473 C CA . LYS B 1 122 ? 8.617 -23.391 5.895 1 98.38 122 LYS B CA 1
ATOM 2474 C C . LYS B 1 122 ? 7.148 -23.516 6.285 1 98.38 122 LYS B C 1
ATOM 2476 O O . LYS B 1 122 ? 6.73 -24.547 6.824 1 98.38 122 LYS B O 1
ATOM 2481 N N . ARG B 1 123 ? 6.387 -22.547 5.941 1 98.44 123 ARG B N 1
ATOM 2482 C CA . ARG B 1 123 ? 4.973 -22.531 6.301 1 98.44 123 ARG B CA 1
ATOM 2483 C C . ARG B 1 123 ? 4.133 -23.281 5.273 1 98.44 123 ARG B C 1
ATOM 2485 O O . ARG B 1 123 ? 2.906 -23.328 5.379 1 98.44 123 ARG B O 1
ATOM 2492 N N . GLY B 1 124 ? 4.73 -23.797 4.227 1 98.69 124 GLY B N 1
ATOM 2493 C CA . GLY B 1 124 ? 4.055 -24.734 3.354 1 98.69 124 GLY B CA 1
ATOM 2494 C C . GLY B 1 124 ? 3.619 -24.125 2.035 1 98.69 124 GLY B C 1
ATOM 2495 O O . GLY B 1 124 ? 2.789 -24.703 1.324 1 98.69 124 GLY B O 1
ATOM 2496 N N . ALA B 1 125 ? 4.145 -22.969 1.668 1 98.88 125 ALA B N 1
ATOM 2497 C CA . ALA B 1 125 ? 3.838 -22.391 0.362 1 98.88 125 ALA B CA 1
ATOM 2498 C C . ALA B 1 125 ? 4.215 -23.344 -0.763 1 98.88 125 ALA B C 1
ATOM 2500 O O . ALA B 1 125 ? 5.242 -24.031 -0.689 1 98.88 125 ALA B O 1
ATOM 2501 N N . LYS B 1 126 ? 3.334 -23.406 -1.782 1 98.81 126 LYS B N 1
ATOM 2502 C CA . LYS B 1 126 ? 3.625 -24.234 -2.959 1 98.81 126 LYS B CA 1
ATOM 2503 C C . LYS B 1 126 ? 4.809 -23.672 -3.74 1 98.81 126 LYS B C 1
ATOM 2505 O O . LYS B 1 126 ? 5.656 -24.422 -4.219 1 98.81 126 LYS B O 1
ATOM 2510 N N . SER B 1 127 ? 4.895 -22.375 -3.895 1 98.75 127 SER B N 1
ATOM 2511 C CA . SER B 1 127 ? 6 -21.656 -4.508 1 98.75 127 SER B CA 1
ATOM 2512 C C . SER B 1 127 ? 6.137 -20.25 -3.91 1 98.75 127 SER B C 1
ATOM 2514 O O . SER B 1 127 ? 5.152 -19.672 -3.439 1 98.75 127 SER B O 1
ATOM 2516 N N . VAL B 1 128 ? 7.332 -19.75 -3.867 1 98.81 128 VAL B N 1
ATOM 2517 C CA . VAL B 1 128 ? 7.598 -18.375 -3.449 1 98.81 128 VAL B CA 1
ATOM 2518 C C . VAL B 1 128 ? 8.539 -17.703 -4.449 1 98.81 128 VAL B C 1
ATOM 2520 O O . VAL B 1 128 ? 9.703 -18.094 -4.578 1 98.81 128 VAL B O 1
ATOM 2523 N N . LYS B 1 129 ? 8.039 -16.734 -5.191 1 98.88 129 LYS B N 1
ATOM 2524 C CA . LYS B 1 129 ? 8.828 -15.93 -6.121 1 98.88 129 LYS B CA 1
ATOM 2525 C C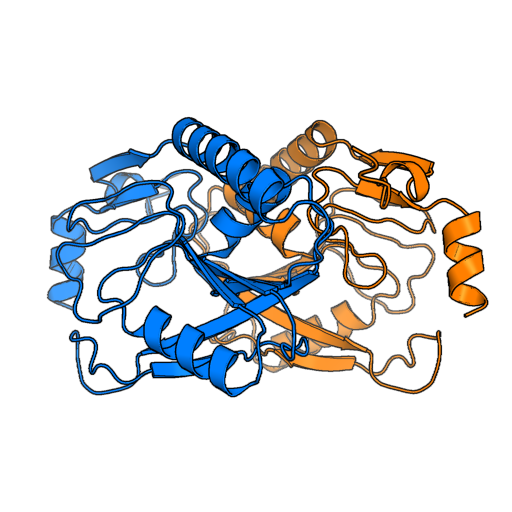 . LYS B 1 129 ? 8.859 -14.469 -5.695 1 98.88 129 LYS B C 1
ATOM 2527 O O . LYS B 1 129 ? 8.055 -14.039 -4.863 1 98.88 129 LYS B O 1
ATOM 2532 N N . CYS B 1 130 ? 9.812 -13.766 -6.254 1 98.81 130 CYS B N 1
ATOM 2533 C CA . CYS B 1 130 ? 9.953 -12.359 -5.902 1 98.81 130 CYS B CA 1
ATOM 2534 C C . CYS B 1 130 ? 9.969 -11.484 -7.148 1 98.81 130 CYS B C 1
ATOM 2536 O O . CYS B 1 130 ? 10.617 -11.812 -8.141 1 98.81 130 CYS B O 1
ATOM 2538 N N . CYS B 1 131 ? 9.188 -10.422 -7.156 1 98.94 131 CYS B N 1
ATOM 2539 C CA . CYS B 1 131 ? 9.234 -9.328 -8.117 1 98.94 131 CYS B CA 1
ATOM 2540 C C . CYS B 1 131 ? 9.68 -8.031 -7.457 1 98.94 131 CYS B C 1
ATOM 2542 O O . CYS B 1 131 ? 9 -7.512 -6.57 1 98.94 131 CYS B O 1
ATOM 2544 N N . ALA B 1 132 ? 10.805 -7.516 -7.84 1 98.81 132 ALA B N 1
ATOM 2545 C CA . ALA B 1 132 ? 11.336 -6.285 -7.262 1 98.81 132 ALA B CA 1
ATOM 2546 C C . ALA B 1 132 ? 11.383 -5.164 -8.297 1 98.81 132 ALA B C 1
ATOM 2548 O O . ALA B 1 132 ? 11.672 -5.41 -9.477 1 98.81 132 ALA B O 1
ATOM 2549 N N . LEU B 1 133 ? 11.102 -3.926 -7.844 1 98.81 133 LEU B N 1
ATOM 2550 C CA . LEU B 1 133 ? 11.297 -2.799 -8.75 1 98.81 133 LEU B CA 1
ATOM 2551 C C . LEU B 1 133 ? 12.766 -2.652 -9.133 1 98.81 133 LEU B C 1
ATOM 2553 O O . LEU B 1 133 ? 13.102 -2.592 -10.312 1 98.81 133 LEU B O 1
ATOM 2557 N N . LEU B 1 134 ? 13.625 -2.619 -8.102 1 98.19 134 LEU B N 1
ATOM 2558 C CA . LEU B 1 134 ? 15.055 -2.438 -8.305 1 98.19 134 LEU B CA 1
ATOM 2559 C C . LEU B 1 134 ? 15.836 -3.65 -7.805 1 98.19 134 LEU B C 1
ATOM 2561 O O . LEU B 1 134 ? 15.648 -4.086 -6.664 1 98.19 134 LEU B O 1
ATOM 2565 N N . ASN B 1 135 ? 16.656 -4.199 -8.625 1 97 135 ASN B N 1
ATOM 2566 C CA . ASN B 1 135 ? 17.531 -5.32 -8.32 1 97 135 ASN B CA 1
ATOM 2567 C C . ASN B 1 135 ? 19 -4.898 -8.289 1 97 135 ASN B C 1
ATOM 2569 O O . ASN B 1 135 ? 19.609 -4.68 -9.344 1 97 135 ASN B O 1
ATOM 2573 N N . LYS B 1 136 ? 19.516 -4.738 -7.043 1 93.06 136 LYS B N 1
ATOM 2574 C CA . LYS B 1 136 ? 20.922 -4.398 -6.867 1 93.06 136 LYS B CA 1
ATOM 2575 C C . LYS B 1 136 ? 21.766 -5.652 -6.648 1 93.06 136 LYS B C 1
ATOM 2577 O O . LYS B 1 136 ? 21.75 -6.242 -5.566 1 93.06 136 LYS B O 1
ATOM 2582 N N . THR B 1 137 ? 22.578 -5.949 -7.566 1 87.88 137 THR B N 1
ATOM 2583 C CA . THR B 1 137 ? 23.281 -7.223 -7.461 1 87.88 137 THR B CA 1
ATOM 2584 C C . THR B 1 137 ? 24.703 -7.016 -6.934 1 87.88 137 THR B C 1
ATOM 2586 O O . THR B 1 137 ? 25.344 -7.961 -6.469 1 87.88 137 THR B O 1
ATOM 2589 N N . GLU B 1 138 ? 25.172 -5.844 -6.98 1 85.38 138 GLU B N 1
ATOM 2590 C CA . GLU B 1 138 ? 26.562 -5.578 -6.621 1 85.38 138 GLU B CA 1
ATOM 2591 C C . GLU B 1 138 ? 26.812 -5.863 -5.145 1 85.38 138 GLU B C 1
ATOM 2593 O O . GLU B 1 138 ? 27.906 -6.27 -4.766 1 85.38 138 GLU B O 1
ATOM 2598 N N . ARG B 1 139 ? 25.781 -5.695 -4.352 1 82.88 139 ARG B N 1
ATOM 2599 C CA . ARG B 1 139 ? 25.953 -5.863 -2.91 1 82.88 139 ARG B CA 1
ATOM 2600 C C . ARG B 1 139 ? 25.297 -7.16 -2.434 1 82.88 139 ARG B C 1
ATOM 2602 O O . ARG B 1 139 ? 25.047 -7.332 -1.239 1 82.88 139 ARG B O 1
ATOM 2609 N N . ARG B 1 140 ? 25.016 -8.047 -3.332 1 88 140 ARG B N 1
ATOM 2610 C CA . ARG B 1 140 ? 24.344 -9.297 -2.986 1 88 140 ARG B CA 1
ATOM 2611 C C . ARG B 1 140 ? 25.234 -10.188 -2.133 1 88 140 ARG B C 1
ATOM 2613 O O . ARG B 1 140 ? 26.375 -10.453 -2.5 1 88 140 ARG B O 1
ATOM 2620 N N . GLU B 1 141 ? 24.672 -10.617 -1.049 1 85.5 141 GLU B N 1
ATOM 2621 C CA . GLU B 1 141 ? 25.422 -11.477 -0.143 1 85.5 141 GLU B CA 1
ATOM 2622 C C . GLU B 1 141 ? 24.812 -12.875 -0.063 1 85.5 141 GLU B C 1
ATOM 2624 O O . GLU B 1 141 ? 25.531 -13.852 0.17 1 85.5 141 GLU B O 1
ATOM 2629 N N . ASP B 1 142 ? 23.547 -12.906 -0.183 1 85.19 142 ASP B N 1
ATOM 2630 C CA . ASP B 1 142 ? 22.828 -14.18 -0.065 1 85.19 142 ASP B CA 1
ATOM 2631 C C . ASP B 1 142 ? 22.547 -14.773 -1.44 1 85.19 142 ASP B C 1
ATOM 2633 O O . ASP B 1 142 ? 22.406 -14.047 -2.422 1 85.19 142 ASP B O 1
ATOM 2637 N N . ASN B 1 143 ? 22.469 -16.062 -1.418 1 87.81 143 ASN B N 1
ATOM 2638 C CA . ASN B 1 143 ? 22.047 -16.75 -2.631 1 87.81 143 ASN B CA 1
ATOM 2639 C C . ASN B 1 143 ? 20.531 -16.781 -2.76 1 87.81 143 ASN B C 1
ATOM 2641 O O . ASN B 1 143 ? 19.891 -17.766 -2.424 1 87.81 143 ASN B O 1
ATOM 2645 N N . VAL B 1 144 ? 20 -15.672 -3.225 1 92.62 144 VAL B N 1
ATOM 2646 C CA . VAL B 1 144 ? 18.562 -15.562 -3.43 1 92.62 144 VAL B CA 1
ATOM 2647 C C . VAL B 1 144 ? 18.266 -15.102 -4.855 1 92.62 144 VAL B C 1
ATOM 2649 O O . VAL B 1 144 ? 19.016 -14.289 -5.414 1 92.62 144 VAL B O 1
ATOM 2652 N N . VAL B 1 145 ? 17.281 -15.594 -5.379 1 94.12 145 VAL B N 1
ATOM 2653 C CA . VAL B 1 145 ? 16.891 -15.281 -6.75 1 94.12 145 VAL B CA 1
ATOM 2654 C C . VAL B 1 145 ? 15.773 -14.234 -6.746 1 94.12 145 VAL B C 1
ATOM 2656 O O . VAL B 1 145 ? 14.789 -14.383 -6.023 1 94.12 145 VAL B O 1
ATOM 2659 N N . VAL B 1 146 ? 15.961 -13.211 -7.465 1 97.62 146 VAL B N 1
ATOM 2660 C CA . VAL B 1 146 ? 14.898 -12.289 -7.836 1 97.62 146 VAL B CA 1
ATOM 2661 C C . VAL B 1 146 ? 14.32 -12.688 -9.195 1 97.62 146 VAL B C 1
ATOM 2663 O O . VAL B 1 146 ? 14.953 -12.484 -10.227 1 97.62 146 VAL B O 1
ATOM 2666 N N . ASP B 1 147 ? 13.133 -13.234 -9.148 1 98.56 147 ASP B N 1
ATOM 2667 C CA . ASP B 1 147 ? 12.555 -13.883 -10.328 1 98.56 147 ASP B CA 1
ATOM 2668 C C . ASP B 1 147 ? 12.18 -12.852 -11.391 1 98.56 147 ASP B C 1
ATOM 2670 O O . ASP B 1 147 ? 12.305 -13.117 -12.586 1 98.56 147 ASP B O 1
ATOM 2674 N N . TYR B 1 148 ? 11.617 -11.711 -10.984 1 98.75 148 TYR B N 1
ATOM 2675 C CA . TYR B 1 148 ? 11.234 -10.586 -11.836 1 98.75 148 TYR B CA 1
ATOM 2676 C C . TYR B 1 148 ? 11.766 -9.273 -11.281 1 98.75 148 TYR B C 1
ATOM 2678 O O . TYR B 1 148 ? 11.789 -9.07 -10.062 1 98.75 148 TYR B O 1
ATOM 2686 N N . TYR B 1 149 ? 12.188 -8.398 -12.18 1 98.62 149 TYR B N 1
ATOM 2687 C CA . TYR B 1 149 ? 12.594 -7.086 -11.688 1 98.62 149 TYR B CA 1
ATOM 2688 C C . TYR B 1 149 ? 12.375 -6.012 -12.742 1 98.62 149 TYR B C 1
ATOM 2690 O O . TYR B 1 149 ? 12.312 -6.309 -13.938 1 98.62 149 TYR B O 1
ATOM 2698 N N . GLY B 1 150 ? 12.141 -4.82 -12.25 1 98.69 150 GLY B N 1
ATOM 2699 C CA . GLY B 1 150 ? 12.016 -3.686 -13.148 1 98.69 150 GLY B CA 1
ATOM 2700 C C . GLY B 1 150 ? 13.32 -3.318 -13.828 1 98.69 150 GLY B C 1
ATOM 2701 O O . GLY B 1 150 ? 13.406 -3.33 -15.062 1 98.69 150 GLY B O 1
ATOM 2702 N N . SER B 1 151 ? 14.328 -3.043 -12.945 1 97.69 151 SER B N 1
ATOM 2703 C CA . SER B 1 151 ? 15.633 -2.641 -13.469 1 97.69 151 SER B CA 1
ATOM 2704 C C . SER B 1 151 ? 16.75 -3 -12.508 1 97.69 151 SER B C 1
ATOM 2706 O O . SER B 1 151 ? 16.531 -3.078 -11.297 1 97.69 151 SER B O 1
ATOM 2708 N N . LYS B 1 152 ? 17.875 -3.201 -13.07 1 95.31 152 LYS B N 1
ATOM 2709 C CA . LYS B 1 152 ? 19.078 -3.232 -12.258 1 95.31 152 LYS B CA 1
ATOM 2710 C C . LYS B 1 152 ? 19.594 -1.823 -11.984 1 95.31 152 LYS B C 1
ATOM 2712 O O . LYS B 1 152 ? 19.484 -0.937 -12.836 1 95.31 152 LYS B O 1
ATOM 2717 N N . VAL B 1 153 ? 20.016 -1.604 -10.82 1 92.31 153 VAL B N 1
ATOM 2718 C CA . VAL B 1 153 ? 20.547 -0.291 -10.477 1 92.31 153 VAL B CA 1
ATOM 2719 C C . VAL B 1 153 ? 21.906 -0.447 -9.797 1 92.31 153 VAL B C 1
ATOM 2721 O O . VAL B 1 153 ? 22.141 -1.43 -9.086 1 92.31 153 VAL B O 1
ATOM 2724 N N . GLU B 1 154 ? 22.75 0.524 -10.039 1 88.44 154 GLU B N 1
ATOM 2725 C CA . GLU B 1 154 ? 24.062 0.554 -9.398 1 88.44 154 GLU B CA 1
ATOM 2726 C C . GLU B 1 154 ? 23.953 0.952 -7.93 1 88.44 154 GLU B C 1
ATOM 2728 O O . GLU B 1 154 ? 22.859 1.133 -7.41 1 88.44 154 GLU B O 1
ATOM 2733 N N . ASN B 1 155 ? 25.062 0.98 -7.262 1 86.69 155 ASN B N 1
ATOM 2734 C CA . ASN B 1 155 ? 25.094 1.3 -5.84 1 86.69 155 ASN B CA 1
ATOM 2735 C C . ASN B 1 155 ? 24.828 2.783 -5.594 1 86.69 155 ASN B C 1
ATOM 2737 O O . ASN B 1 155 ? 25.719 3.504 -5.117 1 86.69 155 ASN B O 1
ATOM 2741 N N . GLU B 1 156 ? 23.688 3.199 -5.953 1 89 156 GLU B N 1
ATOM 2742 C CA . GLU B 1 156 ? 23.203 4.562 -5.719 1 89 156 GLU B CA 1
ATOM 2743 C C . GLU B 1 156 ? 22.172 4.598 -4.598 1 89 156 GLU B C 1
ATOM 2745 O O . GLU B 1 156 ? 21.438 3.631 -4.387 1 89 156 GLU B O 1
ATOM 2750 N N . PHE B 1 157 ? 22.219 5.758 -3.932 1 91.69 157 PHE B N 1
ATOM 2751 C CA . PHE B 1 157 ? 21.172 5.977 -2.934 1 91.69 157 PHE B CA 1
ATOM 2752 C C . PHE B 1 157 ? 19.922 6.559 -3.576 1 91.69 157 PHE B C 1
ATOM 2754 O O . PHE B 1 157 ? 19.922 7.707 -4.02 1 91.69 157 PHE B O 1
ATOM 2761 N N . VAL B 1 158 ? 18.875 5.781 -3.602 1 96.19 158 VAL B N 1
ATOM 2762 C CA . VAL B 1 158 ? 17.688 6.176 -4.348 1 96.19 158 VAL B CA 1
ATOM 2763 C C . VAL B 1 158 ? 16.547 6.504 -3.377 1 96.19 158 VAL B C 1
ATOM 2765 O O . VAL B 1 158 ? 16.516 5.996 -2.256 1 96.19 158 VAL B O 1
ATOM 2768 N N . VAL B 1 159 ? 15.688 7.371 -3.807 1 96.81 159 VAL B N 1
ATOM 2769 C CA . VAL B 1 159 ? 14.555 7.832 -3.008 1 96.81 159 VAL B CA 1
ATOM 2770 C C . VAL B 1 159 ? 13.344 8.062 -3.91 1 96.81 159 VAL B C 1
ATOM 2772 O O . VAL B 1 159 ? 13.492 8.289 -5.113 1 96.81 159 VAL B O 1
ATOM 2775 N N . GLY B 1 160 ? 12.117 7.945 -3.293 1 97.62 160 GLY B N 1
ATOM 2776 C CA . GLY B 1 160 ? 10.891 8.195 -4.035 1 97.62 160 GLY B CA 1
ATOM 2777 C C . GLY B 1 160 ? 10.211 6.926 -4.504 1 97.62 160 GLY B C 1
ATOM 2778 O O . GLY B 1 160 ? 10.828 5.863 -4.555 1 97.62 160 GLY B O 1
ATOM 2779 N N . TYR B 1 161 ? 8.945 7.07 -4.73 1 98.38 161 TYR B N 1
ATOM 2780 C CA . TYR B 1 161 ? 8.141 5.965 -5.246 1 98.38 161 TYR B CA 1
ATOM 2781 C C . TYR B 1 161 ? 8.234 4.75 -4.332 1 98.38 161 TYR B C 1
ATOM 2783 O O . TYR B 1 161 ? 8.57 3.652 -4.781 1 98.38 161 TYR B O 1
ATOM 2791 N N . GLY B 1 162 ? 8.016 5.055 -3.055 1 98.25 162 GLY B N 1
ATOM 2792 C CA . GLY B 1 162 ? 8.07 3.998 -2.057 1 98.25 162 GLY B CA 1
ATOM 2793 C C . GLY B 1 162 ? 9.375 3.963 -1.286 1 98.25 162 GLY B C 1
ATOM 2794 O O . GLY B 1 162 ? 9.391 3.621 -0.102 1 98.25 162 GLY B O 1
ATOM 2795 N N . LEU B 1 163 ? 10.5 4.309 -1.876 1 97.38 163 LEU B N 1
ATOM 2796 C CA . LEU B 1 163 ? 11.805 4.359 -1.223 1 97.38 163 LEU B CA 1
ATOM 2797 C C . LEU B 1 163 ? 11.945 5.633 -0.397 1 97.38 163 LEU B C 1
ATOM 2799 O O . LEU B 1 163 ? 11.75 6.734 -0.91 1 97.38 163 LEU B O 1
ATOM 2803 N N . ASP B 1 164 ? 12.359 5.449 0.853 1 96.12 164 ASP B N 1
ATOM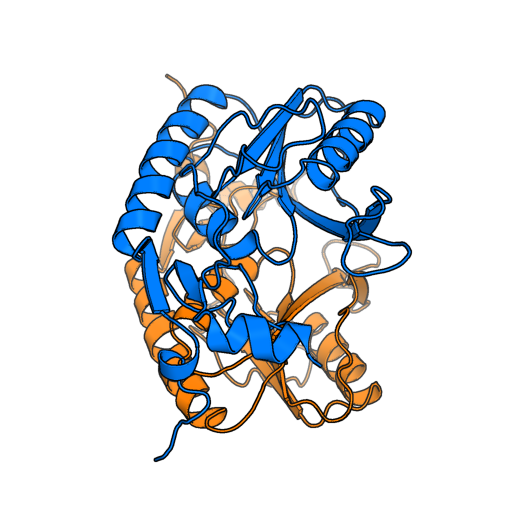 2804 C CA . ASP B 1 164 ? 12.32 6.621 1.723 1 96.12 164 ASP B CA 1
ATOM 2805 C C . ASP B 1 164 ? 13.719 7.172 1.968 1 96.12 164 ASP B C 1
ATOM 2807 O O . ASP B 1 164 ? 14.711 6.48 1.731 1 96.12 164 ASP B O 1
ATOM 2811 N N . TYR B 1 165 ? 13.75 8.414 2.33 1 94.19 165 TYR B N 1
ATOM 2812 C CA . TYR B 1 165 ? 14.875 9.062 3.002 1 94.19 165 TYR B CA 1
ATOM 2813 C C . TYR B 1 165 ? 14.445 9.641 4.344 1 94.19 165 TYR B C 1
ATOM 2815 O O . TYR B 1 165 ? 13.625 10.562 4.398 1 94.19 165 TYR B O 1
ATOM 2823 N N . LEU B 1 166 ? 14.977 9.047 5.395 1 91.88 166 LEU B N 1
ATOM 2824 C CA . LEU B 1 166 ? 14.633 9.453 6.75 1 91.88 166 LEU B CA 1
ATOM 2825 C C . LEU B 1 166 ? 13.117 9.477 6.949 1 91.88 166 LEU B C 1
ATOM 2827 O O . LEU B 1 166 ? 12.562 10.469 7.422 1 91.88 166 LEU B O 1
ATOM 2831 N N . ASN B 1 167 ? 12.438 8.398 6.465 1 94.69 167 ASN B N 1
ATOM 2832 C CA . ASN B 1 167 ? 11.016 8.125 6.648 1 94.69 167 ASN B CA 1
ATOM 2833 C C . ASN B 1 167 ? 10.148 9.109 5.871 1 94.69 167 ASN B C 1
ATOM 2835 O O . ASN B 1 167 ? 8.945 9.227 6.133 1 94.69 167 ASN B O 1
ATOM 2839 N N . ALA B 1 168 ? 10.789 9.758 4.895 1 95.69 168 ALA B N 1
ATOM 2840 C CA . ALA B 1 168 ? 10.039 10.727 4.094 1 95.69 168 ALA B CA 1
ATOM 2841 C C . ALA B 1 168 ? 10.227 10.461 2.602 1 95.69 168 ALA B C 1
ATOM 2843 O O . ALA B 1 168 ? 11.031 9.617 2.209 1 95.69 168 ALA B O 1
ATOM 2844 N N . TYR B 1 169 ? 9.383 11.094 1.787 1 96 169 TYR B N 1
ATOM 2845 C CA . TYR B 1 169 ? 9.523 11.266 0.346 1 96 169 TYR B CA 1
ATOM 2846 C C . TYR B 1 169 ? 9.047 10.023 -0.401 1 96 169 TYR B C 1
ATOM 2848 O O . TYR B 1 169 ? 9.195 9.93 -1.622 1 96 169 TYR B O 1
ATOM 2856 N N . ARG B 1 170 ? 8.461 9.07 0.297 1 97.88 170 ARG B N 1
ATOM 2857 C CA . ARG B 1 170 ? 7.953 7.898 -0.406 1 97.88 170 ARG B CA 1
ATOM 2858 C C . ARG B 1 170 ? 6.957 8.297 -1.489 1 97.88 170 ARG B C 1
ATOM 2860 O O . ARG B 1 170 ? 6.789 7.582 -2.48 1 97.88 170 ARG B O 1
ATOM 2867 N N . ASN B 1 171 ? 6.324 9.445 -1.362 1 98.19 171 ASN B N 1
ATOM 2868 C CA . ASN B 1 171 ? 5.199 9.828 -2.209 1 98.19 171 ASN B CA 1
ATOM 2869 C C . ASN B 1 171 ? 5.676 10.477 -3.508 1 98.19 171 ASN B C 1
ATOM 2871 O O . ASN B 1 171 ? 4.863 10.805 -4.375 1 98.19 171 ASN B O 1
ATOM 2875 N N . LEU B 1 172 ? 7.008 10.711 -3.68 1 97.44 172 LEU B N 1
ATOM 2876 C CA . LEU B 1 172 ? 7.473 11.227 -4.965 1 97.44 172 LEU B CA 1
ATOM 2877 C C . LEU B 1 172 ? 7.066 10.289 -6.098 1 97.44 172 LEU B C 1
ATOM 2879 O O . LEU B 1 172 ? 7.207 9.07 -5.984 1 97.44 172 LEU B O 1
ATOM 2883 N N . PRO B 1 173 ? 6.539 10.797 -7.191 1 97.38 173 PRO B N 1
ATOM 2884 C CA . PRO B 1 173 ? 6 9.953 -8.258 1 97.38 173 PRO B CA 1
ATOM 2885 C C . PRO B 1 173 ? 7.082 9.398 -9.18 1 97.38 173 PRO B C 1
ATOM 2887 O O . PRO B 1 173 ? 6.777 8.906 -10.266 1 97.38 173 PRO B O 1
ATOM 2890 N N . TYR B 1 174 ? 8.359 9.531 -8.82 1 98 174 TYR B N 1
ATOM 2891 C CA . TYR B 1 174 ? 9.531 9.047 -9.547 1 98 174 TYR B CA 1
ATOM 2892 C C . TYR B 1 174 ? 10.594 8.523 -8.594 1 98 174 TYR B C 1
ATOM 2894 O O . TYR B 1 174 ? 10.484 8.695 -7.379 1 98 174 TYR B O 1
ATOM 2902 N N . VAL B 1 175 ? 11.539 7.836 -9.117 1 98.06 175 VAL B N 1
ATOM 2903 C CA . VAL B 1 175 ? 12.719 7.426 -8.352 1 98.06 175 VAL B CA 1
ATOM 2904 C C . VAL B 1 175 ? 13.875 8.375 -8.641 1 98.06 175 VAL B C 1
ATOM 2906 O O . VAL B 1 175 ? 14.258 8.57 -9.797 1 98.06 175 VAL B O 1
ATOM 2909 N N . GLY B 1 176 ? 14.391 9 -7.594 1 97.31 176 GLY B N 1
ATOM 2910 C CA . GLY B 1 176 ? 15.531 9.898 -7.723 1 97.31 176 GLY B CA 1
ATOM 2911 C C . GLY B 1 176 ? 16.766 9.414 -6.988 1 97.31 176 GLY B C 1
ATOM 2912 O O . GLY B 1 176 ? 16.672 8.5 -6.164 1 97.31 176 GLY B O 1
ATOM 2913 N N . VAL B 1 177 ? 17.875 9.984 -7.367 1 96.81 177 VAL B N 1
ATOM 2914 C CA . VAL B 1 177 ? 19.125 9.75 -6.664 1 96.81 177 VAL B CA 1
ATOM 2915 C C . VAL B 1 177 ? 19.406 10.906 -5.707 1 96.81 177 VAL B C 1
ATOM 2917 O O . VAL B 1 177 ? 19.25 12.078 -6.07 1 96.81 177 VAL B O 1
ATOM 2920 N N . LEU B 1 178 ? 19.766 10.578 -4.457 1 95.12 178 LEU B N 1
ATOM 2921 C CA . LEU B 1 178 ? 20.078 11.609 -3.477 1 95.12 178 LEU B CA 1
ATOM 2922 C C . LEU B 1 178 ? 21.391 12.305 -3.807 1 95.12 178 LEU B C 1
ATOM 2924 O O . LEU B 1 178 ? 22.344 11.656 -4.273 1 95.12 178 LEU B O 1
ATOM 2928 N N . LYS B 1 179 ? 21.438 13.586 -3.477 1 94 179 LYS B N 1
ATOM 2929 C CA . LYS B 1 179 ? 22.703 14.312 -3.605 1 94 179 LYS B CA 1
ATOM 2930 C C . LYS B 1 179 ? 23.75 13.773 -2.641 1 94 179 LYS B C 1
ATOM 2932 O O . LYS B 1 179 ? 23.438 13.438 -1.494 1 94 179 LYS B O 1
ATOM 2937 N N . PRO B 1 180 ? 24.953 13.773 -3.057 1 90.19 180 PRO B N 1
ATOM 2938 C CA . PRO B 1 180 ? 26.031 13.281 -2.195 1 90.19 180 PRO B CA 1
ATOM 2939 C C . PRO B 1 180 ? 26.125 14.047 -0.876 1 90.19 180 PRO B C 1
ATOM 2941 O O . PRO B 1 180 ? 26.422 13.453 0.164 1 90.19 180 PRO B O 1
ATOM 2944 N N . GLU B 1 181 ? 25.906 15.312 -0.968 1 90.38 181 GLU B N 1
ATOM 2945 C CA . GLU B 1 181 ? 26.016 16.141 0.229 1 90.38 181 GLU B CA 1
ATOM 2946 C C . GLU B 1 181 ? 24.969 15.766 1.268 1 90.38 181 GLU B C 1
ATOM 2948 O O . GLU B 1 181 ? 25.203 15.906 2.471 1 90.38 181 GLU B O 1
ATOM 2953 N N . VAL B 1 182 ? 23.844 15.352 0.77 1 88.06 182 VAL B N 1
ATOM 2954 C CA . VAL B 1 182 ? 22.75 14.93 1.653 1 88.06 182 VAL B CA 1
ATOM 2955 C C . VAL B 1 182 ? 23.141 13.633 2.355 1 88.06 182 VAL B C 1
ATOM 2957 O O . VAL B 1 182 ? 22.906 13.484 3.561 1 88.06 182 VAL B O 1
ATOM 2960 N N . ILE B 1 183 ? 23.734 12.727 1.63 1 83.81 183 ILE B N 1
ATOM 2961 C CA . ILE B 1 183 ? 24.172 11.438 2.15 1 83.81 183 ILE B CA 1
ATOM 2962 C C . ILE B 1 183 ? 25.219 11.641 3.232 1 83.81 183 ILE B C 1
ATOM 2964 O O . ILE B 1 183 ? 25.156 11.016 4.297 1 83.81 183 ILE B O 1
ATOM 2968 N N . GLN B 1 184 ? 26.141 12.484 2.898 1 82.44 184 GLN B N 1
ATOM 2969 C CA . GLN B 1 184 ? 27.266 12.75 3.799 1 82.44 184 GLN B CA 1
ATOM 2970 C C . GLN B 1 184 ? 26.781 13.406 5.09 1 82.44 184 GLN B C 1
ATOM 2972 O O . GLN B 1 184 ? 27.312 13.117 6.168 1 82.44 184 GLN B O 1
ATOM 2977 N N . ALA B 1 185 ? 25.859 14.305 4.918 1 77 185 ALA B N 1
ATOM 2978 C CA . ALA B 1 185 ? 25.344 15.008 6.09 1 77 185 ALA B CA 1
ATOM 2979 C C . ALA B 1 185 ? 24.672 14.031 7.055 1 77 185 ALA B C 1
ATOM 2981 O O . ALA B 1 185 ? 24.688 14.242 8.273 1 77 185 ALA B O 1
ATOM 2982 N N . ASN B 1 186 ? 24.094 12.992 6.559 1 69.75 186 ASN B N 1
ATOM 2983 C CA . ASN B 1 186 ? 23.406 12.016 7.387 1 69.75 186 ASN B CA 1
ATOM 2984 C C . ASN B 1 186 ? 24.375 11.008 7.992 1 69.75 186 ASN B C 1
ATOM 2986 O O . ASN B 1 186 ? 24.125 10.453 9.062 1 69.75 186 ASN B O 1
ATOM 2990 N N . LEU B 1 187 ? 25.453 10.727 7.246 1 58.47 187 LEU B N 1
ATOM 2991 C CA . LEU B 1 187 ? 26.484 9.844 7.77 1 58.47 187 LEU B CA 1
ATOM 2992 C C . LEU B 1 187 ? 27.219 10.492 8.945 1 58.47 187 LEU B C 1
ATOM 2994 O O . LEU B 1 187 ? 27.703 9.797 9.836 1 58.47 187 LEU B O 1
ATOM 2998 N N . ASN B 1 188 ? 27.25 11.797 8.914 1 49.09 188 ASN B N 1
ATOM 2999 C CA . ASN B 1 188 ? 27.938 12.539 9.969 1 49.09 188 ASN B CA 1
ATOM 3000 C C . ASN B 1 188 ? 27 12.844 11.141 1 49.09 188 ASN B C 1
ATOM 3002 O O . ASN B 1 188 ? 27.438 13.406 12.148 1 49.09 188 ASN B O 1
ATOM 3006 N N . ARG B 1 189 ? 25.75 12.633 11.07 1 46.09 189 ARG B N 1
ATOM 3007 C CA . ARG B 1 189 ? 24.844 12.859 12.188 1 46.09 189 ARG B CA 1
ATOM 3008 C C . ARG B 1 189 ? 24.672 11.594 13.023 1 46.09 189 ARG B C 1
ATOM 3010 O O . ARG B 1 189 ? 24.625 10.492 12.477 1 46.09 189 ARG B O 1
#